Protein 2SGA (pdb70)

Solvent-accessible surface area: 7120 Å² total; per-residue (Å²): 54,0,0,0,45,44,0,52,15,83,90,38,101,7,0,0,0,3,3,0,19,32,148,71,51,14,15,0,0,0,0,0,53,0,0,67,97,31,45,79,14,77,21,6,82,72,81,16,57,30,35,58,84,21,0,20,0,4,0,123,9,95,80,94,96,25,18,34,15,92,0,43,28,81,108,63,56,82,46,81,4,91,66,30,17,112,13,121,94,56,21,82,4,59,0,0,0,26,56,18,10,48,91,80,24,33,2,70,15,82,115,19,85,15,104,55,50,133,62,19,68,0,109,22,0,6,54,0,82,1,16,14,54,123,11,0,17,0,0,0,0,0,26,38,42,38,0,1,0,0,2,5,17,45,67,50,49,25,100,112,30,25,40,1,27,0,0,27,0,44,74,0,16,90,53,51,52,10,90,24,85

Secondary structure (DSSP, 8-state):
--BT-EEEETTEEEE--EEEEETTEEEEEE-HHHHTT-SEETTEEEEEEE-SBS-EEEEEES-GGG---EEE-SSS-EEE--EE----TT-EEEEEETTTEEEEEEEEEEEEEEE-GGG-EEEEEEEES----TT-TT-EEEETTEEEEEEEEEEEETTTEEEEEEEEHHHHHHHHTEEE-

Foldseek 3Di:
DAFAAWKDDDPAIATWAFWWAAPNFIKTKFWLVVCVVDQDMPFAGWDAHDDDQFTMTMGGGPDSVPRQLWHDQPPPDTFHADFADEFDFFAWKWWAHHPPGIWIWTFHDWQDWDQPDVRGIYTTWTKTQTFDDRNRGRGFIARRNYTFFTWDAWDDHDVVTTMTITGGVVVVCVVRVITGD

Nearest PDB structures (foldseek):
  5sga-assembly1_E  TM=1.005E+00  e=2.264E-35  Streptomyces griseus
  2sfa-assembly1_A  TM=9.882E-01  e=3.041E-28  Streptomyces fradiae
  1sgr-assembly1_E  TM=9.486E-01  e=1.790E-24  Streptomyces griseus
  1sgd-assembly1_E  TM=9.426E-01  e=4.377E-24  Streptomyces griseus
  5mrt-assembly1_A  TM=8.752E-01  e=1.310E-15  Lysobacter sp. XL1

B-factor: mean 15.92, std 8.42, range [5.17, 56.03]

InterPro domains:
  IPR001254 Serine proteases, trypsin domain [PF00089] (169-289)
  IPR001316 Peptidase S1A, streptogrisin [PIRSF001134] (36-295)
  IPR001316 Peptidase S1A, streptogrisin [PR00861] (143-157)
  IPR001316 Peptidase S1A, streptogrisin [PR00861] (197-217)
  IPR001316 Peptidase S1A, streptogrisin [PR00861] (218-235)
  IPR001316 Peptidase S1A, streptogrisin [PR00861] (238-261)
  IPR001316 Peptidase S1A, streptogrisin [PR00861] (262-276)
  IPR004236 Peptidase S1A, alpha-lytic prodomain [PF02983] (48-95)
  IPR009003 Peptidase S1, PA clan [SSF50494] (117-293)

Sequence (181 aa):
IAGGEAITTGGSRCSLGFNVSVNGVAHALTAGHCTNISASWSIGTRTGTSFPNNDYGIIRHSNPAAADGRVYLYNGSYQDITTAGNAFVGQAVQRSGSTTGLRSGSVTGLNATVNYGSSGIVYGMIQTNVCAQPGDSGGSLFAGSTALGLTSGGSGNCRTGGTTFYQPVTEALSAYGATVL

Radius of gyration: 14.24 Å; Cα contacts (8 Å, |Δi|>4): 610; chains: 1; bounding box: 42×38×36 Å

Organism: Streptomyces griseus (NCBI:txid1911)

Structure (mmCIF, N/CA/C/O backbone):
data_2SGA
#
_entry.id   2SGA
#
_cell.length_a   55.120
_cell.length_b   55.120
_cell.length_c   54.810
_cell.angle_alpha   90.00
_cell.angle_beta   90.00
_cell.angle_gamma   90.00
#
_symmetry.space_group_name_H-M   'P 42'
#
loop_
_entity.id
_entity.type
_entity.pdbx_description
1 polymer 'PROTEINASE A'
2 water water
#
loop_
_atom_site.group_PDB
_atom_site.id
_atom_site.type_symbol
_atom_site.label_atom_id
_atom_site.label_alt_id
_atom_site.label_comp_id
_atom_site.label_asym_id
_atom_site.label_entity_id
_atom_site.label_seq_id
_atom_site.pdbx_PDB_ins_code
_atom_site.Cartn_x
_atom_site.Cartn_y
_atom_site.Cartn_z
_atom_site.occupancy
_atom_site.B_iso_or_equiv
_atom_site.auth_seq_id
_atom_site.auth_comp_id
_atom_site.auth_asym_id
_atom_site.auth_atom_id
_atom_site.pdbx_PDB_model_num
ATOM 1 N N . ILE A 1 1 ? -2.540 3.891 28.600 1.00 10.27 16 ILE A N 1
ATOM 2 C CA . ILE A 1 1 ? -3.718 4.790 28.464 1.00 10.47 16 ILE A CA 1
ATOM 3 C C . ILE A 1 1 ? -3.890 5.004 26.945 1.00 9.22 16 ILE A C 1
ATOM 4 O O . ILE A 1 1 ? -2.898 5.296 26.291 1.00 11.76 16 ILE A O 1
ATOM 9 N N . ALA A 1 2 ? -5.140 4.856 26.521 1.00 10.03 17 ALA A N 1
ATOM 10 C CA . ALA A 1 2 ? -5.417 4.945 25.056 1.00 10.87 17 ALA A CA 1
ATOM 11 C C . ALA A 1 2 ? -6.186 6.185 24.694 1.00 8.22 17 ALA A C 1
ATOM 12 O O . ALA A 1 2 ? -6.661 6.964 25.574 1.00 9.48 17 ALA A O 1
ATOM 14 N N . GLY A 1 3 ? -6.399 6.360 23.385 1.00 7.85 18 GLY A N 1
ATOM 15 C CA . GLY A 1 3 ? -7.196 7.497 22.877 1.00 8.38 18 GLY A CA 1
ATOM 16 C C . GLY A 1 3 ? -8.580 7.413 23.533 1.00 10.81 18 GLY A C 1
ATOM 17 O O . GLY A 1 3 ? -9.196 6.365 23.749 1.00 9.47 18 GLY A O 1
ATOM 18 N N . GLY A 1 4 ? -9.117 8.581 23.871 1.00 8.76 19 GLY A N 1
ATOM 19 C CA . GLY A 1 4 ? -10.431 8.796 24.457 1.00 8.64 19 GLY A CA 1
ATOM 20 C C . GLY A 1 4 ? -10.467 8.718 25.971 1.00 9.13 19 GLY A C 1
ATOM 21 O O . GLY A 1 4 ? -11.595 9.026 26.459 1.00 11.98 19 GLY A O 1
ATOM 22 N N 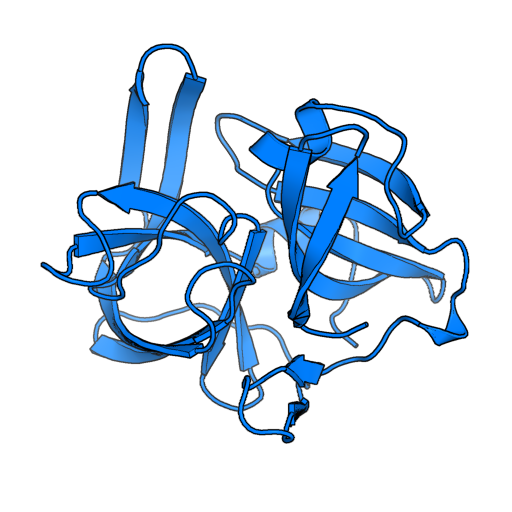. GLU A 1 5 ? -9.333 8.350 26.571 1.00 8.44 29 GLU A N 1
ATOM 23 C CA . GLU A 1 5 ? -9.390 8.229 28.051 1.00 9.49 29 GLU A CA 1
ATOM 24 C C . GLU A 1 5 ? -9.069 9.534 28.754 1.00 9.41 29 GLU A C 1
ATOM 25 O O . GLU A 1 5 ? -8.428 10.423 28.166 1.00 10.02 29 GLU A O 1
ATOM 31 N N . ALA A 1 6 ? -9.501 9.637 29.995 1.00 12.30 30 ALA A N 1
ATOM 32 C CA . ALA A 1 6 ? -9.305 10.882 30.756 1.00 10.11 30 ALA A CA 1
ATOM 33 C C . ALA A 1 6 ? -7.845 11.163 31.079 1.00 8.42 30 ALA A C 1
ATOM 34 O O . ALA A 1 6 ? -7.061 10.336 31.514 1.00 10.02 30 ALA A O 1
ATOM 36 N N . ILE A 1 7 ? -7.511 12.465 30.951 1.00 9.01 31 ILE A N 1
ATOM 37 C CA . ILE A 1 7 ? -6.235 13.065 31.350 1.00 9.44 31 ILE A CA 1
ATOM 38 C C . ILE A 1 7 ? -6.713 14.300 32.211 1.00 9.32 31 ILE A C 1
ATOM 39 O O . ILE A 1 7 ? -7.673 14.998 31.936 1.00 12.16 31 ILE A O 1
ATOM 44 N N . THR A 1 8 ? -5.927 14.474 33.283 1.00 12.48 32 THR A N 1
ATOM 45 C CA . THR A 1 8 ? -6.295 15.550 34.246 1.00 12.42 32 THR A CA 1
ATOM 46 C C . THR A 1 8 ? -5.091 16.370 34.685 1.00 9.91 32 THR A C 1
ATOM 47 O O . THR A 1 8 ? -3.902 15.943 34.586 1.00 12.15 32 THR A O 1
ATOM 51 N N . THR A 1 9 ? -5.430 17.536 35.167 1.00 13.50 33 THR A N 1
ATOM 52 C CA . THR A 1 9 ? -4.466 18.494 35.750 1.00 13.23 33 THR A CA 1
ATOM 53 C C . THR A 1 9 ? -5.290 19.198 36.845 1.00 17.79 33 THR A C 1
ATOM 54 O O . THR A 1 9 ? -6.340 19.774 36.524 1.00 20.05 33 THR A O 1
ATOM 58 N N . GLY A 1 10 ? -4.816 19.092 38.068 1.00 25.36 34 GLY A N 1
ATOM 59 C CA . GLY A 1 10 ? -5.599 19.725 39.191 1.00 27.10 34 GLY A CA 1
ATOM 60 C C . GLY A 1 10 ? -7.040 19.167 39.055 1.00 29.89 34 GLY A C 1
ATOM 61 O O . GLY A 1 10 ? -7.222 17.960 38.841 1.00 32.62 34 GLY A O 1
ATOM 62 N N . GLY A 1 11 ? -7.995 20.088 39.080 1.00 30.36 39 GLY A N 1
ATOM 63 C CA . GLY A 1 11 ? -9.408 19.703 38.939 1.00 29.66 39 GLY A CA 1
ATOM 64 C C . GLY A 1 11 ? -9.907 19.640 37.494 1.00 30.04 39 GLY A C 1
ATOM 65 O O . GLY A 1 11 ? -11.114 19.315 37.355 1.00 29.99 39 GLY A O 1
ATOM 66 N N . SER A 1 12 ? -9.074 19.935 36.494 1.00 20.39 40 SER A N 1
ATOM 67 C CA . SER A 1 12 ? -9.558 19.919 35.105 1.00 16.67 40 SER A CA 1
ATOM 68 C C . SER A 1 12 ? -9.423 18.540 34.438 1.00 16.52 40 SER A C 1
ATOM 69 O O . SER A 1 12 ? -8.408 17.882 34.722 1.00 17.27 40 SER A O 1
ATOM 72 N N . ARG A 1 13 ? -10.373 18.273 33.554 1.00 11.62 41 ARG A N 1
ATOM 73 C CA . ARG A 1 13 ? -10.302 16.946 32.849 1.00 13.94 41 ARG A CA 1
ATOM 74 C C . ARG A 1 13 ? -10.542 17.150 31.351 1.00 14.32 41 ARG A C 1
ATOM 75 O O . ARG A 1 13 ? -11.430 17.893 30.969 1.00 13.68 41 ARG A O 1
ATOM 83 N N . CYS A 1 14 ? -9.700 16.495 30.574 1.00 11.44 42 CYS A N 1
ATOM 84 C CA . CYS A 1 14 ? -9.833 16.490 29.090 1.00 11.58 42 CYS A CA 1
ATOM 85 C C . CYS A 1 14 ? -9.711 15.001 28.715 1.00 11.63 42 CYS A C 1
ATOM 86 O O . CYS A 1 14 ? -9.633 14.188 29.666 1.00 10.21 42 CYS A O 1
ATOM 89 N N . SER A 1 15 ? -9.606 14.759 27.431 1.00 9.22 43 SER A N 1
ATOM 90 C CA . SER A 1 15 ? -9.453 13.345 26.962 1.00 8.10 43 SER A CA 1
ATOM 91 C C . SER A 1 15 ? -8.177 13.288 26.114 1.00 8.59 43 SER A C 1
ATOM 92 O O . SER A 1 15 ? -7.768 14.287 25.487 1.00 8.35 43 SER A O 1
ATOM 95 N N . LEU A 1 16 ? -7.574 12.108 26.125 1.00 7.02 44 LEU A N 1
ATOM 96 C CA . LEU A 1 16 ? -6.335 11.914 25.317 1.00 6.42 44 LEU A CA 1
ATOM 97 C C . LEU A 1 16 ? -6.811 11.742 23.859 1.00 6.31 44 LEU A C 1
ATOM 98 O O . LEU A 1 16 ? -7.815 11.060 23.607 1.00 8.52 44 LEU A O 1
ATOM 103 N N . GLY A 1 17 ? -6.031 12.356 22.978 1.00 5.87 45 GLY A N 1
ATOM 104 C CA . GLY A 1 17 ? -6.370 12.267 21.517 1.00 6.68 45 GLY A CA 1
ATOM 105 C C . GLY A 1 17 ? -5.739 11.007 20.932 1.00 7.37 45 GLY A C 1
ATOM 106 O O . GLY A 1 17 ? -6.451 10.003 20.655 1.00 9.24 45 GLY A O 1
ATOM 107 N N . PHE A 1 18 ? -4.451 11.048 20.728 1.00 7.10 46 PHE A N 1
ATOM 108 C CA . PHE A 1 18 ? -3.689 9.919 20.165 1.00 8.27 46 PHE A CA 1
ATOM 109 C C . PHE A 1 18 ? -2.299 9.909 20.774 1.00 8.38 46 PHE A C 1
ATOM 110 O O . PHE A 1 18 ? -1.700 10.950 20.978 1.00 9.16 46 PHE A O 1
ATOM 118 N N . ASN A 1 19 ? -1.831 8.678 21.001 1.00 6.43 47 ASN A N 1
ATOM 119 C CA . ASN A 1 19 ? -0.438 8.498 21.441 1.00 5.29 47 ASN A CA 1
ATOM 120 C C . ASN A 1 19 ? 0.404 8.555 20.151 1.00 9.48 47 ASN A C 1
ATOM 121 O O . ASN A 1 19 ? 0.049 7.948 19.108 1.00 9.90 47 ASN A O 1
ATOM 126 N N . VAL A 1 20 ? 1.519 9.292 20.237 1.00 7.42 48 VAL A N 1
ATOM 127 C CA . VAL A 1 20 ? 2.383 9.476 19.091 1.00 7.01 48 VAL A CA 1
ATOM 128 C C . VAL A 1 20 ? 3.865 9.356 19.459 1.00 10.77 48 VAL A C 1
ATOM 129 O O . VAL A 1 20 ? 4.188 9.367 20.675 1.00 10.30 48 VAL A O 1
ATOM 133 N N . SER A 1 21 A 4.685 9.330 18.430 1.00 10.69 48 SER A N 1
ATOM 134 C CA . SER A 1 21 A 6.144 9.265 18.692 1.00 10.01 48 SER A CA 1
ATOM 135 C C . SER A 1 21 A 6.787 10.485 18.039 1.00 11.40 48 SER A C 1
ATOM 136 O O . SER A 1 21 A 6.401 10.835 16.896 1.00 12.17 48 SER A O 1
ATOM 139 N N . VAL A 1 22 B 7.721 11.081 18.755 1.00 8.79 48 VAL A N 1
ATOM 140 C CA . VAL A 1 22 B 8.518 12.219 18.186 1.00 12.55 48 VAL A CA 1
ATOM 141 C C . VAL A 1 22 B 9.950 11.683 18.302 1.00 17.24 48 VAL A C 1
ATOM 142 O O . VAL A 1 22 B 10.451 11.582 19.414 1.00 13.31 48 VAL A O 1
ATOM 146 N N . ASN A 1 23 C 10.535 11.305 17.169 1.00 18.55 48 ASN A N 1
ATOM 147 C CA . ASN A 1 23 C 11.904 10.762 17.166 1.00 21.00 48 ASN A CA 1
ATOM 148 C C . ASN A 1 23 C 12.005 9.616 18.191 1.00 22.78 48 ASN A C 1
ATOM 149 O O . ASN A 1 23 C 12.980 9.627 18.943 1.00 20.57 48 ASN A O 1
ATOM 154 N N . GLY A 1 24 D 11.009 8.741 18.200 1.00 18.50 48 GLY A N 1
ATOM 155 C CA . GLY A 1 24 D 11.016 7.592 19.113 1.00 19.93 48 GLY A CA 1
ATOM 156 C C . GLY A 1 24 D 10.632 7.863 20.558 1.00 17.22 48 GLY A C 1
ATOM 157 O O . GLY A 1 24 D 10.585 6.883 21.341 1.00 18.37 48 GLY A O 1
ATOM 158 N N . VAL A 1 25 ? 10.364 9.094 20.933 1.00 14.42 49 VAL A N 1
ATOM 159 C CA . VAL A 1 25 ? 9.973 9.481 22.291 1.00 10.29 49 VAL A CA 1
ATOM 160 C C . VAL A 1 25 ? 8.418 9.557 22.338 1.00 13.43 49 VAL A C 1
ATOM 161 O O . VAL A 1 25 ? 7.878 10.307 21.537 1.00 10.97 49 VAL A O 1
ATOM 165 N N . ALA A 1 26 ? 7.831 8.797 23.233 1.00 10.10 50 ALA A N 1
ATOM 166 C CA . ALA A 1 26 ? 6.372 8.729 23.382 1.00 8.99 50 ALA A CA 1
ATOM 167 C C . ALA A 1 26 ? 5.760 10.015 23.941 1.00 8.47 50 ALA A C 1
ATOM 168 O O . ALA A 1 26 ? 6.150 10.549 24.996 1.00 11.93 50 ALA A O 1
ATOM 170 N N . HIS A 1 27 ? 4.728 10.469 23.227 1.00 6.85 51 HIS A N 1
ATOM 171 C CA . HIS A 1 27 ? 3.966 11.683 23.591 1.00 7.04 51 HIS A CA 1
ATOM 172 C C . HIS A 1 27 ? 2.485 11.379 23.341 1.00 7.48 51 HIS A C 1
ATOM 173 O O . HIS A 1 27 ? 2.061 10.323 22.792 1.00 9.93 51 HIS A O 1
ATOM 180 N N . ALA A 1 28 ? 1.671 12.301 23.829 1.00 6.87 52 ALA A N 1
ATOM 181 C CA . ALA A 1 28 ? 0.230 12.236 23.634 1.00 6.82 52 ALA A CA 1
ATOM 182 C C . ALA A 1 28 ? -0.310 13.559 23.045 1.00 6.46 52 ALA A C 1
ATOM 183 O O . ALA A 1 28 ? 0.061 14.579 23.632 1.00 10.16 52 ALA A O 1
ATOM 185 N N . LEU A 1 29 ? -1.127 13.485 22.022 1.00 6.14 53 LEU A N 1
ATOM 186 C CA . LEU A 1 29 ? -1.757 14.742 21.511 1.00 7.48 53 LEU A CA 1
ATOM 187 C C . LEU A 1 29 ? -3.106 14.856 22.233 1.00 8.73 53 LEU A C 1
ATOM 188 O O . LEU A 1 29 ? -3.821 13.886 22.525 1.00 10.82 53 LEU A O 1
ATOM 193 N N . THR A 1 30 ? -3.459 16.139 22.456 1.00 8.32 54 THR A N 1
ATOM 194 C CA . THR A 1 30 ? -4.753 16.498 23.059 1.00 9.01 54 THR A CA 1
ATOM 195 C C . THR A 1 30 ? -5.15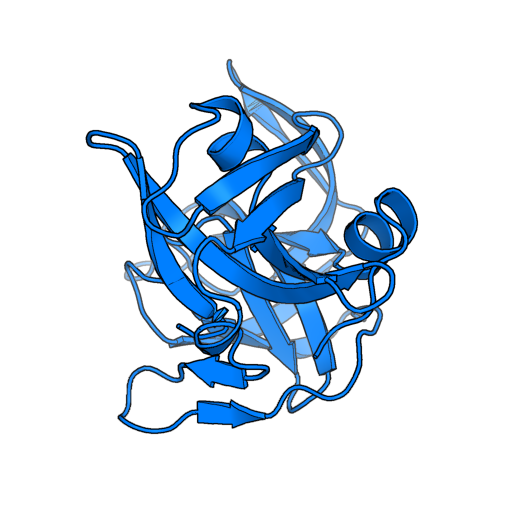0 17.908 22.567 1.00 5.53 54 THR A C 1
ATOM 196 O O . THR A 1 30 ? -4.473 18.387 21.636 1.00 6.51 54 THR A O 1
ATOM 200 N N . ALA A 1 31 ? -6.232 18.455 23.092 1.00 6.92 55 ALA A N 1
ATOM 201 C CA . ALA A 1 31 ? -6.632 19.819 22.588 1.00 7.29 55 ALA A CA 1
ATOM 202 C C . ALA A 1 31 ? -5.716 20.857 23.196 1.00 7.52 55 ALA A C 1
ATOM 203 O O . ALA A 1 31 ? -5.331 20.784 24.384 1.00 7.84 55 ALA A O 1
ATOM 205 N N . GLY A 1 32 ? -5.447 21.896 22.389 1.00 6.86 56 GLY A N 1
ATOM 206 C CA . GLY A 1 32 ? -4.655 23.031 22.877 1.00 8.85 56 GLY A CA 1
ATOM 207 C C . GLY A 1 32 ? -5.312 23.793 24.027 1.00 9.92 56 GLY A C 1
ATOM 208 O O . GLY A 1 32 ? -4.576 24.328 24.883 1.00 9.19 56 GLY A O 1
ATOM 209 N N . HIS A 1 33 ? -6.647 23.872 23.973 1.00 7.20 57 HIS A N 1
ATOM 210 C CA . HIS A 1 33 ? -7.370 24.625 25.037 1.00 8.44 57 HIS A CA 1
ATOM 211 C C . HIS A 1 33 ? -7.214 23.910 26.383 1.00 8.16 57 HIS A C 1
ATOM 212 O O . HIS A 1 33 ? -7.321 24.594 27.441 1.00 11.66 57 HIS A O 1
ATOM 219 N N . CYS A 1 34 ? -6.926 22.609 26.318 1.00 8.04 58 CYS A N 1
ATOM 220 C CA . CYS A 1 34 ? -6.591 21.837 27.489 1.00 8.21 58 CYS A CA 1
ATOM 221 C C . CYS A 1 34 ? -5.149 22.092 27.930 1.00 9.58 58 CYS A C 1
ATOM 222 O O . CYS A 1 34 ? -4.917 22.491 29.099 1.00 8.56 58 CYS A O 1
ATOM 225 N N . THR A 1 35 ? -4.180 21.889 27.045 1.00 7.37 59 THR A N 1
ATOM 226 C CA . THR A 1 35 ? -2.765 22.084 27.436 1.00 8.90 59 THR A CA 1
ATOM 227 C C . THR A 1 35 ? -2.492 23.527 27.843 1.00 7.73 59 THR A C 1
ATOM 228 O O . THR A 1 35 ? -1.527 23.692 28.620 1.00 8.95 59 THR A O 1
ATOM 232 N N . ASN A 1 36 ? -3.257 24.488 27.359 1.00 9.04 62 ASN A N 1
ATOM 233 C CA . ASN A 1 36 ? -2.963 25.890 27.839 1.00 11.01 62 ASN A CA 1
ATOM 234 C C . ASN A 1 36 ? -3.153 25.973 29.355 1.00 11.74 62 ASN A C 1
ATOM 235 O O . ASN A 1 36 ? -2.563 26.891 29.940 1.00 13.86 62 ASN A O 1
ATOM 240 N N . ILE A 1 37 ? -3.995 25.104 29.942 1.00 9.61 63 ILE A N 1
ATOM 241 C CA . ILE A 1 37 ? -4.248 25.200 31.401 1.00 11.20 63 ILE A CA 1
ATOM 242 C C . ILE A 1 37 ? -3.007 25.056 32.267 1.00 12.95 63 ILE A C 1
ATOM 243 O O . ILE A 1 37 ? -2.821 25.861 33.212 1.00 13.48 63 ILE A O 1
ATOM 248 N N . SER A 1 38 ? -2.217 24.016 32.005 1.00 10.95 64 SER A N 1
ATOM 249 C CA . SER A 1 38 ? -1.040 23.745 32.881 1.00 10.48 64 SER A CA 1
ATOM 250 C C . SER A 1 38 ? 0.014 22.937 32.133 1.00 11.11 64 SER A C 1
ATOM 251 O O . SER A 1 38 ? -0.408 22.265 31.155 1.00 10.31 64 SER A O 1
ATOM 254 N N . ALA A 1 39 ? 1.217 22.955 32.649 1.00 10.69 65 ALA A N 1
ATOM 255 C CA . ALA A 1 39 ? 2.294 22.117 32.085 1.00 11.03 65 ALA A CA 1
ATOM 256 C C . ALA A 1 39 ? 2.251 20.730 32.751 1.00 13.16 65 ALA A C 1
ATOM 257 O O . ALA A 1 39 ? 2.864 19.805 32.182 1.00 12.80 65 ALA A O 1
ATOM 259 N N . SER A 1 40 A 1.575 20.600 33.892 1.00 10.56 65 SER A N 1
ATOM 260 C CA . SER A 1 40 A 1.596 19.334 34.645 1.00 11.18 65 SER A CA 1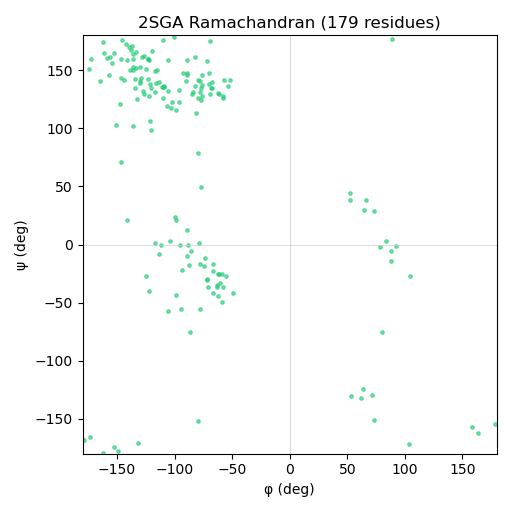
ATOM 261 C C . SER A 1 40 A 0.331 18.513 34.476 1.00 12.99 65 SER A C 1
ATOM 262 O O . SER A 1 40 A -0.732 19.002 34.831 1.00 15.13 65 SER A O 1
ATOM 265 N N . TRP A 1 41 ? 0.451 17.305 33.915 1.00 8.73 66 TRP A N 1
ATOM 266 C CA . TRP A 1 41 ? -0.685 16.434 33.650 1.00 9.58 66 TRP A CA 1
ATOM 267 C C . TRP A 1 41 ? -0.466 15.087 34.352 1.00 9.37 66 TRP A C 1
ATOM 268 O O . TRP A 1 41 ? 0.663 14.683 34.630 1.00 11.99 66 TRP A O 1
ATOM 279 N N . SER A 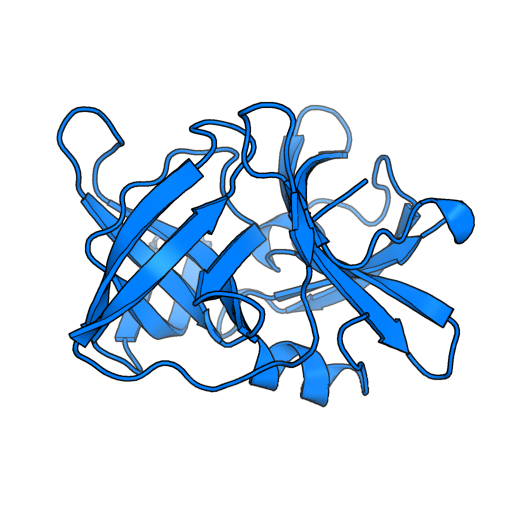1 42 ? -1.605 14.413 34.531 1.00 10.50 84 SER A N 1
ATOM 280 C CA . SER A 1 42 ? -1.562 13.022 35.113 1.00 12.46 84 SER A CA 1
ATOM 281 C C . SER A 1 42 ? -0.532 12.142 34.408 1.00 12.00 84 SER A C 1
ATOM 282 O O . SER A 1 42 ? 0.144 11.330 35.090 1.00 16.45 84 SER A O 1
ATOM 285 N N . ILE A 1 43 ? -0.469 12.245 33.074 1.00 8.48 85 ILE A N 1
ATOM 286 C CA . ILE A 1 43 ? 0.444 11.421 32.268 1.00 8.18 85 ILE A CA 1
ATOM 287 C C . ILE A 1 43 ? 1.836 11.936 31.992 1.00 10.68 85 ILE A C 1
ATOM 288 O O . ILE A 1 43 ? 2.655 11.167 31.460 1.00 9.69 85 ILE A O 1
ATOM 293 N N . GLY A 1 44 ? 2.081 13.211 32.328 1.00 7.31 86 GLY A N 1
ATOM 294 C CA . GLY A 1 44 ? 3.437 13.717 32.004 1.00 8.82 86 GLY A CA 1
ATOM 295 C C . GLY A 1 44 ? 3.412 15.243 31.934 1.00 8.19 86 GLY A C 1
ATOM 296 O O . GLY A 1 44 ? 2.595 15.912 32.573 1.00 10.89 86 GLY A O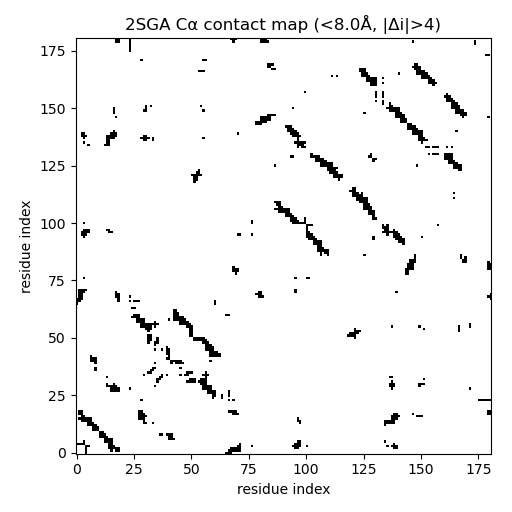 1
ATOM 297 N N . THR A 1 45 ? 4.431 15.698 31.191 1.00 7.50 87 THR A N 1
ATOM 298 C CA . THR A 1 45 ? 4.668 17.146 31.070 1.00 5.78 87 THR A CA 1
ATOM 299 C C . THR A 1 45 ? 4.356 17.668 29.653 1.00 7.42 87 THR A C 1
ATOM 300 O O . THR A 1 45 ? 4.790 17.087 28.643 1.00 9.56 87 THR A O 1
ATOM 304 N N . ARG A 1 46 ? 3.668 18.809 29.680 1.00 7.60 88 ARG A N 1
ATOM 305 C CA . ARG A 1 46 ? 3.317 19.487 28.403 1.00 7.11 88 ARG A CA 1
ATOM 306 C C . ARG A 1 46 ? 4.584 19.897 27.666 1.00 6.62 88 ARG A C 1
ATOM 307 O O . ARG A 1 46 ? 5.432 20.591 28.310 1.00 8.90 88 ARG A O 1
ATOM 315 N N . THR A 1 47 ? 4.714 19.594 26.394 1.00 8.61 89 THR A N 1
ATOM 316 C CA . THR A 1 47 ? 5.876 20.102 25.645 1.00 10.76 89 THR A CA 1
ATOM 317 C C . THR A 1 47 ? 5.479 21.042 24.509 1.00 8.52 89 THR A C 1
ATOM 318 O O . THR A 1 47 ? 6.366 21.530 23.781 1.00 10.35 89 THR A O 1
ATOM 322 N N . GLY A 1 48 ? 4.179 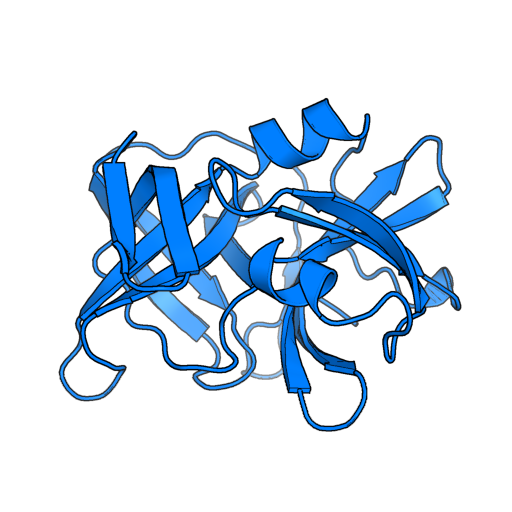21.313 24.341 1.00 8.79 90 GLY A N 1
ATOM 323 C CA . GLY A 1 48 ? 3.770 22.234 23.236 1.00 7.99 90 GLY A CA 1
ATOM 324 C C . GLY A 1 48 ? 2.258 22.474 23.384 1.00 8.71 90 GLY A C 1
ATOM 325 O O . GLY A 1 48 ? 1.505 21.598 23.866 1.00 8.47 90 GLY A O 1
ATOM 326 N N . THR A 1 49 ? 1.887 23.673 22.916 1.00 6.83 91 THR A N 1
ATOM 327 C CA . THR A 1 49 ? 0.460 24.020 22.990 1.00 7.39 91 THR A CA 1
ATOM 328 C C . THR A 1 49 ? 0.164 25.107 21.938 1.00 7.88 91 THR A C 1
ATOM 329 O O . THR A 1 49 ? 1.059 25.919 21.691 1.00 8.29 91 THR A O 1
ATOM 333 N N . SER A 1 50 ? -1.038 25.029 21.378 1.00 5.94 93 SER A N 1
ATOM 334 C CA . SER A 1 50 ? -1.459 26.023 20.378 1.00 6.94 93 SER A CA 1
ATOM 335 C C . SER A 1 50 ? -2.994 26.202 20.399 1.00 6.01 93 SER A C 1
ATOM 336 O O . SER A 1 50 ? -3.734 25.374 19.897 1.00 9.61 93 SER A O 1
ATOM 339 N N . PHE A 1 51 ? -3.388 27.306 21.009 1.00 7.78 94 PHE A N 1
ATOM 340 C CA . PHE A 1 51 ? -4.852 27.628 21.061 1.00 7.25 94 PHE A CA 1
ATOM 341 C C . PHE A 1 51 ? -4.955 29.101 21.466 1.00 7.98 94 PHE A C 1
ATOM 342 O O . PHE A 1 51 ? -4.237 29.574 22.394 1.00 7.67 94 PHE A O 1
ATOM 350 N N . PRO A 1 52 A -5.875 29.827 20.872 1.00 8.99 99 PRO A N 1
ATOM 351 C CA . PRO A 1 52 A -6.821 29.478 19.767 1.00 8.59 99 PRO A CA 1
ATOM 352 C C . PRO A 1 52 A -6.149 29.535 18.427 1.00 8.46 99 PRO A C 1
ATOM 353 O O . PRO A 1 52 A -4.935 29.375 18.324 1.00 8.25 99 PRO A O 1
ATOM 357 N N . ASN A 1 53 ? -6.884 29.830 17.317 1.00 7.70 100 ASN A N 1
ATOM 358 C CA . ASN A 1 53 ? -6.331 29.777 15.953 1.00 9.31 100 ASN A CA 1
ATOM 359 C C . ASN A 1 53 ? -6.381 28.254 15.632 1.00 9.95 100 ASN A C 1
ATOM 360 O O . ASN A 1 53 ? -7.268 27.789 14.886 1.00 11.36 100 ASN A O 1
ATOM 365 N N . ASN A 1 54 ? -5.455 27.548 16.234 1.00 8.53 101 ASN A N 1
ATOM 366 C CA . ASN A 1 54 ? -5.433 26.058 16.157 1.00 7.70 101 ASN A CA 1
ATOM 367 C C . ASN A 1 54 ? -6.040 25.573 17.491 1.00 8.73 101 ASN A C 1
ATOM 368 O O . ASN A 1 54 ? -6.448 26.371 18.352 1.00 9.30 101 ASN A O 1
ATOM 373 N N . ASP A 1 55 ? -6.158 24.257 17.638 1.00 7.12 102 ASP A N 1
ATOM 374 C CA . ASP A 1 55 ? -6.600 23.658 18.925 1.00 9.38 102 ASP A CA 1
ATOM 375 C C . ASP A 1 55 ? -5.868 22.306 19.091 1.00 6.59 102 ASP A C 1
ATOM 376 O O . ASP A 1 55 ? -6.509 21.254 18.986 1.00 9.67 102 ASP A O 1
ATOM 381 N N . TYR A 1 56 ? -4.558 22.404 19.358 1.00 6.69 103 TYR A N 1
ATOM 382 C CA . TYR A 1 56 ? -3.813 21.119 19.610 1.00 6.40 103 TYR A CA 1
ATOM 383 C C . TYR A 1 56 ? -2.703 21.389 20.634 1.00 8.25 103 TYR A C 1
ATOM 384 O O . TYR A 1 56 ? -2.301 22.574 20.855 1.00 9.04 103 TYR A O 1
ATOM 393 N N . GLY A 1 57 ? -2.229 20.341 21.275 1.00 7.60 104 GLY A N 1
ATOM 394 C CA . GLY A 1 57 ? -1.171 20.462 22.317 1.00 7.48 104 GLY A CA 1
ATOM 395 C C . GLY A 1 57 ? -0.605 19.023 22.439 1.00 10.67 104 GLY A C 1
ATOM 396 O O . GLY A 1 57 ? -1.209 18.083 21.929 1.00 6.21 104 GLY A O 1
ATOM 397 N N . ILE A 1 58 ? 0.545 18.924 23.071 1.00 7.08 105 ILE A N 1
ATOM 398 C CA . ILE A 1 58 ? 1.273 17.654 23.146 1.00 5.17 105 ILE A CA 1
ATOM 399 C C . ILE A 1 58 ? 1.935 17.585 24.543 1.00 5.42 105 ILE A C 1
ATOM 400 O O . ILE A 1 58 ? 2.400 18.559 25.124 1.00 8.11 105 ILE A O 1
ATOM 405 N N . ILE A 1 59 ? 1.888 16.359 25.028 1.00 5.80 106 ILE A N 1
ATOM 406 C CA . ILE A 1 59 ? 2.391 15.995 26.342 1.00 6.60 106 ILE A CA 1
ATOM 407 C C . ILE A 1 59 ? 3.378 14.820 26.240 1.00 7.98 106 ILE A C 1
ATOM 408 O O . ILE A 1 59 ? 3.013 13.805 25.630 1.00 8.14 106 ILE A O 1
ATOM 413 N N . ARG A 1 60 ? 4.540 14.976 26.850 1.00 6.92 107 ARG A N 1
ATOM 414 C CA . ARG A 1 60 ? 5.522 13.869 26.837 1.00 7.02 107 ARG A CA 1
ATOM 415 C C . ARG A 1 60 ? 5.122 12.957 28.014 1.00 8.42 107 ARG A C 1
ATOM 416 O O . ARG A 1 60 ? 4.962 13.409 29.168 1.00 9.44 107 ARG A O 1
ATOM 424 N N . HIS A 1 61 ? 4.989 11.662 27.741 1.00 7.70 108 HIS A N 1
ATOM 425 C CA . HIS A 1 61 ? 4.656 10.697 28.797 1.00 6.70 108 HIS A CA 1
ATOM 426 C C . HIS A 1 61 ? 5.779 10.491 29.829 1.00 6.20 108 HIS A C 1
ATOM 427 O O . HIS A 1 61 ? 6.959 10.310 29.441 1.00 9.42 108 HIS A O 1
ATOM 434 N N . SER A 1 62 ? 5.397 10.492 31.097 1.00 8.29 109 SER A N 1
ATOM 435 C CA . SER A 1 62 ? 6.381 10.135 32.165 1.00 9.51 109 SER A CA 1
ATOM 436 C C . SER A 1 62 ? 6.675 8.616 32.116 1.00 8.11 109 SER A C 1
ATOM 437 O O . SER A 1 62 ? 7.813 8.242 32.482 1.00 12.43 109 SER A O 1
ATOM 440 N N . ASN A 1 63 ? 5.699 7.855 31.673 1.00 10.66 110 ASN A N 1
ATOM 441 C CA . ASN A 1 63 ? 5.822 6.392 31.559 1.00 11.31 110 ASN A CA 1
ATOM 442 C C . ASN A 1 63 ? 5.609 6.000 30.062 1.00 7.86 110 ASN A C 1
ATOM 443 O O . ASN A 1 63 ? 4.427 5.925 29.665 1.00 11.12 110 ASN A O 1
ATOM 448 N N . PRO A 1 64 ? 6.705 5.807 29.370 1.00 11.39 111 PRO A N 1
ATOM 449 C CA . PRO A 1 64 ? 6.619 5.451 27.937 1.00 11.99 111 PRO A CA 1
ATOM 450 C C . PRO A 1 64 ? 5.817 4.148 27.763 1.00 10.36 111 PRO A C 1
ATOM 451 O O . PRO A 1 64 ? 5.268 3.952 26.663 1.00 12.84 111 PRO A O 1
ATOM 455 N N . ALA A 1 65 ? 5.768 3.288 28.782 1.00 9.31 112 ALA A N 1
ATOM 456 C CA . ALA A 1 65 ? 5.021 2.026 28.619 1.00 10.82 112 ALA A CA 1
ATOM 457 C C . ALA A 1 65 ? 3.523 2.259 28.477 1.00 10.72 112 ALA A C 1
ATOM 458 O O . ALA A 1 65 ? 2.783 1.349 28.042 1.00 13.73 112 ALA A O 1
ATOM 460 N N . ALA A 1 66 ? 3.052 3.443 28.845 1.00 9.89 113 ALA A N 1
ATOM 461 C CA . ALA A 1 66 ? 1.633 3.797 28.822 1.00 9.46 113 ALA A CA 1
ATOM 462 C C . ALA A 1 66 ? 1.164 4.308 27.446 1.00 9.49 113 ALA A C 1
ATOM 463 O O . ALA A 1 66 ? -0.035 4.637 27.361 1.00 10.45 113 ALA A O 1
ATOM 465 N N . ALA A 1 67 ? 2.089 4.467 26.527 1.00 9.69 114 ALA A N 1
ATOM 466 C CA . ALA A 1 67 ? 1.725 5.026 25.205 1.00 10.61 114 ALA A CA 1
ATOM 467 C C . ALA A 1 67 ? 1.096 3.927 24.306 1.00 9.09 114 ALA A C 1
ATOM 468 O O . ALA A 1 67 ? 1.753 3.408 23.424 1.00 11.97 114 ALA A O 1
ATOM 470 N N . ASP A 1 68 ? -0.153 3.692 24.589 1.00 10.41 115 ASP A N 1
ATOM 471 C CA . ASP A 1 68 ? -0.972 2.663 23.884 1.00 7.89 115 ASP A CA 1
ATOM 472 C C . ASP A 1 68 ? -1.500 3.204 22.559 1.00 5.58 115 ASP A C 1
ATOM 473 O O . ASP A 1 68 ? -2.315 4.136 22.551 1.00 10.74 115 ASP A O 1
ATOM 478 N N . GLY A 1 69 ? -1.038 2.670 21.450 1.00 7.19 116 GLY A N 1
ATOM 479 C CA . GLY A 1 69 ? -1.401 3.141 20.097 1.00 9.70 116 GLY A CA 1
ATOM 480 C C . GLY A 1 69 ? -2.780 2.696 19.640 1.00 9.64 116 GLY A C 1
ATOM 481 O O . GLY A 1 69 ? -2.918 2.200 18.498 1.00 11.82 116 GLY A O 1
ATOM 482 N N . ARG A 1 70 ? -3.797 2.856 20.413 1.00 9.92 117 ARG A N 1
ATOM 483 C CA . ARG A 1 70 ? -5.180 2.467 20.154 1.00 10.09 117 ARG A CA 1
ATOM 484 C C . ARG A 1 70 ? -6.128 3.520 20.721 1.00 9.84 117 ARG A C 1
ATOM 485 O O . ARG A 1 70 ? -5.670 4.456 21.411 1.00 11.37 117 ARG A O 1
ATOM 493 N N . VAL A 1 71 ? -7.380 3.357 20.422 1.00 7.36 118 VAL A N 1
ATOM 494 C CA . VAL A 1 71 ? -8.471 4.211 20.915 1.00 9.50 118 VAL A CA 1
ATOM 495 C C . VAL A 1 71 ? -9.385 3.284 21.757 1.00 11.11 118 VAL A C 1
ATOM 496 O O . VAL A 1 71 ? -9.758 2.201 21.246 1.00 11.74 118 VAL A O 1
ATOM 500 N N . TYR A 1 72 ? -9.717 3.728 22.942 1.00 7.22 119 TYR A N 1
ATOM 501 C CA . TYR A 1 72 ? -10.609 2.953 23.825 1.00 12.43 119 TYR A CA 1
ATOM 502 C C . TYR A 1 72 ? -12.054 3.108 23.368 1.00 10.39 119 TYR A C 1
ATOM 503 O O . TYR A 1 72 ? -12.491 4.229 23.096 1.00 12.71 119 TYR A O 1
ATOM 512 N N . LEU A 1 73 ? -12.754 1.966 23.238 1.00 14.20 120 LEU A N 1
ATOM 513 C CA . LEU A 1 73 ? -14.128 2.011 22.718 1.00 14.39 120 LEU A CA 1
ATOM 514 C C . LEU A 1 73 ? -15.229 2.048 23.764 1.00 16.90 120 LEU A C 1
ATOM 515 O O . LEU A 1 73 ? -16.424 2.074 23.402 1.00 16.77 120 LEU A O 1
ATOM 520 N N . TYR A 1 74 A -14.851 2.034 25.023 1.00 15.51 120 TYR A N 1
ATOM 521 C CA . TYR A 1 74 A -15.795 2.138 26.136 1.00 16.30 120 TYR A CA 1
ATOM 522 C C . TYR A 1 74 A -16.744 0.946 26.218 1.00 19.65 120 TYR A C 1
ATOM 523 O O . TYR A 1 74 A -17.865 1.092 26.730 1.00 23.95 120 TYR A O 1
ATOM 532 N N . ASN A 1 75 B -16.236 -0.191 25.756 1.00 23.05 120 ASN A N 1
ATOM 533 C CA . ASN A 1 75 B -17.061 -1.456 25.828 1.00 24.55 120 ASN A CA 1
ATOM 534 C C . ASN A 1 75 B -16.134 -2.617 26.179 1.00 24.33 120 ASN A C 1
ATOM 535 O O . ASN A 1 75 B -16.437 -3.766 25.845 1.00 26.32 120 ASN A O 1
ATOM 540 N N . GLY A 1 76 C -14.991 -2.331 26.751 1.00 23.11 120 GLY A N 1
ATOM 541 C CA . GLY A 1 76 C -13.950 -3.261 27.113 1.00 24.44 120 GLY A CA 1
ATOM 542 C C . GLY A 1 76 C -12.997 -3.631 25.973 1.00 26.11 120 GLY A C 1
ATOM 543 O O . GLY A 1 76 C -12.100 -4.480 26.148 1.00 26.08 120 GLY A O 1
ATOM 544 N N . SER A 1 77 D -13.191 -3.011 24.820 1.00 21.05 120 SER A N 1
ATOM 545 C CA . SER A 1 77 D -12.424 -3.237 23.611 1.00 19.14 120 SER A CA 1
ATOM 546 C C . SER A 1 77 D -11.726 -1.950 23.146 1.00 20.02 120 SER A C 1
ATOM 547 O O . SER A 1 77 D -12.046 -0.835 23.595 1.00 17.42 120 SER A O 1
ATOM 550 N N . TYR A 1 78 ? -10.802 -2.167 22.225 1.00 15.81 121 TYR A N 1
ATOM 551 C CA . TYR A 1 78 ? -10.009 -1.006 21.712 1.00 13.01 121 TYR A CA 1
ATOM 552 C C . TYR A 1 78 ? -9.912 -1.115 20.197 1.00 16.94 121 TYR A C 1
ATOM 553 O O . TYR A 1 78 ? -9.989 -2.240 19.647 1.00 17.78 121 TYR A O 1
ATOM 562 N N . GLN A 1 79 ? -9.772 0.031 19.567 1.00 12.32 122 GLN A N 1
ATOM 563 C CA . GLN A 1 79 ? -9.540 0.106 18.118 1.00 11.39 122 GLN A CA 1
ATOM 564 C C . GLN A 1 79 ? -8.057 0.390 17.861 1.00 12.72 122 GLN A C 1
ATOM 565 O O . GLN A 1 79 ? -7.545 1.466 18.336 1.00 12.28 122 GLN A O 1
ATOM 571 N N . ASP A 1 80 ? -7.387 -0.464 17.117 1.00 11.42 123 ASP A N 1
ATOM 572 C CA . ASP A 1 80 ? -5.976 -0.223 16.787 1.00 10.92 123 ASP A CA 1
ATOM 573 C C . ASP A 1 80 ? -5.860 0.961 15.817 1.00 11.45 123 ASP A C 1
ATOM 574 O O . ASP A 1 80 ? -6.666 0.990 14.857 1.00 13.32 123 ASP A O 1
ATOM 579 N N . ILE A 1 81 ? -4.886 1.824 16.041 1.00 8.92 124 ILE A N 1
ATOM 580 C CA . ILE A 1 81 ? -4.667 2.951 15.136 1.00 10.04 124 ILE A CA 1
ATOM 581 C C . ILE A 1 81 ? -3.340 2.623 14.418 1.00 8.48 124 ILE A C 1
ATOM 582 O O . ILE A 1 81 ? -2.335 2.246 15.025 1.00 11.06 124 ILE A O 1
ATOM 587 N N . THR A 1 82 ? -3.360 2.841 13.110 1.00 11.11 125 THR A N 1
ATOM 588 C CA . THR A 1 82 ? -2.136 2.596 12.319 1.00 12.38 125 THR A CA 1
ATOM 589 C C . THR A 1 82 ? -1.686 3.776 11.507 1.00 15.63 125 THR A C 1
ATOM 590 O O . THR A 1 82 ? -0.470 3.912 11.228 1.00 12.30 125 THR A O 1
ATOM 594 N N . THR A 1 83 ? -2.609 4.671 11.100 1.00 13.06 126 THR A N 1
ATOM 595 C CA . THR A 1 83 ? -2.148 5.826 10.320 1.00 11.88 126 THR A CA 1
ATOM 596 C C . THR A 1 83 ? -2.984 7.066 10.640 1.00 9.73 126 THR A C 1
ATOM 597 O O . THR A 1 83 ? -3.958 6.896 11.374 1.00 11.78 126 THR A O 1
ATOM 601 N N . ALA A 1 84 ? -2.573 8.172 10.046 1.00 9.35 127 ALA A N 1
ATOM 602 C CA . ALA A 1 84 ? -3.374 9.423 10.194 1.00 11.92 127 ALA A CA 1
ATOM 603 C C . ALA A 1 84 ? -3.881 9.765 8.765 1.00 14.75 127 ALA A C 1
ATOM 604 O O . ALA A 1 84 ? -3.158 9.480 7.813 1.00 15.12 127 ALA A O 1
ATOM 606 N N . GLY A 1 85 ? -5.035 10.411 8.719 1.00 10.89 128 GLY A N 1
ATOM 607 C CA . GLY A 1 85 ? -5.551 10.797 7.382 1.00 14.46 128 GLY A CA 1
ATOM 608 C C . GLY A 1 85 ? -6.356 12.072 7.467 1.00 13.35 128 GLY A C 1
ATOM 609 O O . GLY A 1 85 ? -6.459 12.670 8.549 1.00 14.57 128 GLY A O 1
ATOM 610 N N . ASN A 1 86 ? -6.886 12.433 6.299 1.00 13.04 129 ASN A N 1
ATOM 611 C CA . ASN A 1 86 ? -7.688 13.700 6.209 1.00 13.32 129 ASN A CA 1
ATOM 612 C C . ASN A 1 86 ? -9.149 13.271 6.013 1.00 12.69 129 ASN A C 1
ATOM 613 O O . ASN A 1 86 ? -9.400 12.347 5.238 1.00 14.78 129 ASN A O 1
ATOM 618 N N . ALA A 1 87 ? -10.035 13.920 6.742 1.00 11.73 130 ALA A N 1
ATOM 619 C CA . ALA A 1 87 ? -11.463 13.635 6.684 1.00 12.19 130 ALA A CA 1
ATOM 620 C C . ALA A 1 87 ? -12.045 14.146 5.368 1.00 10.74 130 ALA A C 1
ATOM 621 O O . ALA A 1 87 ? -11.502 15.069 4.717 1.00 12.78 130 ALA A O 1
ATOM 623 N N . PHE A 1 88 ? -13.199 13.523 5.033 1.00 12.81 131 PHE A N 1
ATOM 624 C CA . PHE A 1 88 ? -13.928 13.966 3.813 1.00 12.74 131 PHE A CA 1
ATOM 625 C C . PHE A 1 88 ? -15.417 14.051 4.163 1.00 10.77 131 PHE A C 1
ATOM 626 O O . PHE A 1 88 ? -15.909 13.345 5.034 1.00 11.21 131 PHE A O 1
ATOM 634 N N . VAL A 1 89 ? -16.106 14.967 3.466 1.00 12.42 132 VAL A N 1
ATOM 635 C CA . VAL A 1 89 ? -17.556 15.157 3.715 1.00 12.70 132 VAL A CA 1
ATOM 636 C C . VAL A 1 89 ? -18.299 13.852 3.400 1.00 10.50 132 VAL A C 1
ATOM 637 O O . VAL A 1 89 ? -18.062 13.276 2.310 1.00 13.94 132 VAL A O 1
ATOM 641 N N . GLY A 1 90 ? -19.115 13.427 4.332 1.00 12.04 133 GLY A N 1
ATOM 642 C CA . GLY A 1 90 ? -19.907 12.213 4.253 1.00 11.92 133 GLY A CA 1
ATOM 643 C C . GLY A 1 90 ? -19.230 10.987 4.857 1.00 12.13 133 GLY A C 1
ATOM 644 O O . GLY A 1 90 ? -19.836 9.879 4.902 1.00 13.89 133 GLY A O 1
ATOM 645 N N . GLN A 1 91 ? -17.996 11.162 5.349 1.00 10.38 134 GLN A N 1
ATOM 646 C CA . GLN A 1 91 ? -17.272 10.028 5.948 1.00 11.39 134 GLN A CA 1
ATOM 647 C C . GLN A 1 91 ? -17.896 9.561 7.236 1.00 11.37 134 GLN A C 1
ATOM 648 O O . GLN A 1 91 ? -18.239 10.424 8.103 1.00 14.26 134 GLN A O 1
ATOM 654 N N . ALA A 1 92 ? -18.060 8.289 7.440 1.00 11.21 135 ALA A N 1
ATOM 655 C CA . ALA A 1 92 ? -18.575 7.685 8.692 1.00 10.72 135 ALA A CA 1
ATOM 656 C C . ALA A 1 92 ? -17.365 7.739 9.683 1.00 12.00 135 ALA A C 1
ATOM 657 O O . ALA A 1 92 ? -16.265 7.263 9.347 1.00 12.32 135 ALA A O 1
ATOM 659 N N . VAL A 1 93 ? -17.642 8.370 10.822 1.00 10.44 136 VAL A N 1
ATOM 660 C CA . VAL A 1 93 ? -16.576 8.515 11.848 1.00 9.46 136 VAL A CA 1
ATOM 661 C C . VAL A 1 93 ? -17.093 8.152 13.251 1.00 11.30 136 VAL A C 1
ATOM 662 O O . VAL A 1 93 ? -18.324 8.085 13.474 1.00 11.06 136 VAL A O 1
ATOM 666 N N . GLN A 1 94 ? -16.149 7.977 14.121 1.00 12.11 137 GLN A N 1
ATOM 667 C CA . GLN A 1 94 ? -16.429 7.711 15.548 1.00 13.23 137 GLN A CA 1
ATOM 668 C C . GLN A 1 94 ? -15.582 8.692 16.387 1.00 12.24 137 GLN A C 1
ATOM 669 O O . GLN A 1 94 ? -14.516 9.106 15.905 1.00 10.07 137 GLN A O 1
ATOM 675 N N . ARG A 1 95 ? -16.136 8.965 17.570 1.00 12.05 138 ARG A N 1
ATOM 676 C CA . ARG A 1 95 ? -15.389 9.889 18.480 1.00 11.53 138 ARG A CA 1
ATOM 677 C C . ARG A 1 95 ? -15.358 9.152 19.813 1.00 11.38 138 ARG A C 1
ATOM 678 O O . ARG A 1 95 ? -16.409 8.621 20.187 1.00 13.19 138 ARG A O 1
ATOM 686 N N . SER A 1 96 ? -14.234 9.191 20.509 1.00 9.25 139 SER A N 1
ATOM 687 C CA . SER A 1 96 ? -14.126 8.560 21.858 1.00 8.85 139 SER A CA 1
ATOM 688 C C . SER A 1 96 ? -13.742 9.714 22.814 1.00 11.05 139 SER A C 1
ATOM 689 O O . SER A 1 96 ? -12.825 10.494 22.523 1.00 8.71 139 SER A O 1
ATOM 692 N N . GLY A 1 97 ? -14.416 9.766 23.957 1.00 10.58 140 GLY A N 1
ATOM 693 C CA . GLY A 1 97 ? -14.144 10.815 24.953 1.00 11.56 140 GLY A CA 1
ATOM 694 C C . GLY A 1 97 ? -14.528 10.351 26.338 1.00 11.49 140 GLY A C 1
ATOM 695 O O . GLY A 1 97 ? -15.419 9.488 26.502 1.00 13.38 140 GLY A O 1
ATOM 696 N N . SER A 1 98 ? -13.892 10.972 27.312 1.00 8.93 141 SER A N 1
ATOM 697 C CA . SER A 1 98 ? -14.063 10.579 28.720 1.00 9.74 141 SER A CA 1
ATOM 698 C C . SER A 1 98 ? -15.382 10.955 29.367 1.00 11.65 141 SER A C 1
ATOM 699 O O . SER A 1 98 ? -15.627 10.324 30.443 1.00 16.06 141 SER A O 1
ATOM 702 N N . THR A 1 99 ? -16.194 11.773 28.784 1.00 10.08 142 THR A N 1
ATOM 703 C CA . THR A 1 99 ? -17.501 12.115 29.385 1.00 14.86 142 THR A CA 1
ATOM 704 C C . THR A 1 99 ? -18.597 11.208 28.819 1.00 15.78 142 THR A C 1
ATOM 705 O O . THR A 1 99 ? -19.323 10.606 29.602 1.00 19.34 142 THR A O 1
ATOM 709 N N . THR A 1 100 ? -18.703 11.204 27.507 1.00 16.55 143 THR A N 1
ATOM 710 C CA . THR A 1 100 ? -19.780 10.460 26.826 1.00 14.80 143 THR A CA 1
ATOM 711 C C . THR A 1 100 ? -19.367 9.170 26.177 1.00 16.20 143 THR A C 1
ATOM 712 O O . THR A 1 100 ? -20.260 8.516 25.567 1.00 20.09 143 THR A O 1
ATOM 716 N N . GLY A 1 101 ? -18.107 8.768 26.320 1.00 13.11 156 GLY A N 1
ATOM 717 C CA . GLY A 1 101 ? -17.647 7.504 25.746 1.00 13.96 156 GLY A CA 1
ATOM 718 C C . GLY A 1 101 ? -17.526 7.517 24.242 1.00 14.39 156 GLY A C 1
ATOM 719 O O . GLY A 1 101 ? -16.891 8.436 23.698 1.00 13.45 156 GLY A O 1
ATOM 720 N N . LEU A 1 102 ? -18.118 6.521 23.568 1.00 13.51 157 LEU A N 1
ATOM 721 C CA . LEU A 1 102 ? -18.007 6.367 22.121 1.00 14.43 157 LEU A CA 1
ATOM 722 C C . LEU A 1 102 ? -19.296 6.781 21.466 1.00 15.73 157 LEU A C 1
ATOM 723 O O . LEU A 1 102 ? -20.400 6.344 21.898 1.00 18.89 157 LEU A O 1
ATOM 728 N N . ARG A 1 103 ? -19.213 7.591 20.434 1.00 12.78 158 ARG A N 1
ATOM 729 C CA . ARG A 1 103 ? -20.356 8.062 19.654 1.00 12.23 158 ARG A CA 1
ATOM 730 C C . ARG A 1 103 ? -19.961 8.034 18.174 1.00 17.02 158 ARG A C 1
ATOM 731 O O . ARG A 1 103 ? -18.792 8.225 17.809 1.00 17.07 158 ARG A O 1
ATOM 739 N N . SER A 1 104 ? -20.975 7.826 17.338 1.00 15.30 159 SER A N 1
ATOM 740 C CA . SER A 1 104 ? -20.731 7.776 15.872 1.00 14.47 159 SER A CA 1
ATOM 741 C C . SER A 1 104 ? -21.568 8.786 15.113 1.00 17.12 159 SER A C 1
ATOM 742 O O . SER A 1 104 ? -22.546 9.387 15.598 1.00 19.47 159 SER A O 1
ATOM 745 N N . GLY A 1 105 ? -21.143 9.122 13.906 1.00 13.23 160 GLY A N 1
ATOM 746 C CA . GLY A 1 105 ? -21.851 10.098 13.051 1.00 14.20 160 GLY A CA 1
ATOM 747 C C . GLY A 1 105 ? -21.077 10.279 11.745 1.00 12.91 160 GLY A C 1
ATOM 748 O O . GLY A 1 105 ? -20.351 9.353 11.315 1.00 12.76 160 GLY A O 1
ATOM 749 N N . SER A 1 106 ? -21.240 11.424 11.134 1.00 11.24 161 SER A N 1
ATOM 750 C CA . SER A 1 106 ? -20.524 11.648 9.848 1.00 14.29 161 SER A CA 1
ATOM 751 C C . SER A 1 106 ? -20.042 13.071 9.778 1.00 13.58 161 SER A C 1
ATOM 752 O O . SER A 1 106 ? -20.508 13.982 10.497 1.00 13.15 161 SER A O 1
ATOM 755 N N . VAL A 1 107 ? -19.042 13.249 8.919 1.00 12.39 162 VAL A N 1
ATOM 756 C CA . VAL A 1 107 ? -18.404 14.521 8.669 1.00 11.40 162 VAL A CA 1
ATOM 757 C C . VAL A 1 107 ? -19.387 15.297 7.786 1.00 13.89 162 VAL A C 1
ATOM 758 O O . VAL A 1 107 ? -19.813 14.771 6.712 1.00 13.88 162 VAL A O 1
ATOM 762 N N . THR A 1 108 ? -19.692 16.489 8.224 1.00 13.46 163 THR A N 1
ATOM 763 C CA . THR A 1 108 ? -20.655 17.323 7.468 1.00 12.45 163 THR A CA 1
ATOM 764 C C . THR A 1 108 ? -20.006 18.542 6.885 1.00 16.13 163 THR A C 1
ATOM 765 O O . THR A 1 108 ? -20.626 19.272 6.060 1.00 16.69 163 THR A O 1
ATOM 769 N N . GLY A 1 109 ? -18.749 18.862 7.210 1.00 12.59 164 GLY A N 1
ATOM 770 C CA . GLY A 1 109 ? -18.086 20.041 6.644 1.00 14.01 164 GLY A CA 1
ATOM 771 C C . GLY A 1 109 ? -16.611 20.051 7.045 1.00 14.68 164 GLY A C 1
ATOM 772 O O . GLY A 1 109 ? -16.220 19.377 8.009 1.00 15.34 164 GLY A O 1
ATOM 773 N N . LEU A 1 110 ? -15.881 20.801 6.255 1.00 14.57 165 LEU A N 1
ATOM 774 C CA . LEU A 1 110 ? -14.451 20.977 6.469 1.00 14.36 165 LEU A CA 1
ATOM 775 C C . LEU A 1 110 ? -14.100 22.454 6.534 1.00 16.43 165 LEU A C 1
ATOM 776 O O . LEU A 1 110 ? -14.852 23.303 6.009 1.00 17.29 165 LEU A O 1
ATOM 781 N N . ASN A 1 111 ? -12.933 22.703 7.080 1.00 14.99 166 ASN A N 1
ATOM 782 C CA . ASN A 1 111 ? -12.412 24.087 7.146 1.00 18.26 166 ASN A CA 1
ATOM 783 C C . ASN A 1 111 ? -13.365 25.080 7.753 1.00 15.39 166 ASN A C 1
ATOM 784 O O . ASN A 1 111 ? -13.471 26.287 7.334 1.00 19.34 166 ASN A O 1
ATOM 789 N N . ALA A 1 112 ? -14.072 24.658 8.771 1.00 15.70 167 ALA A N 1
ATOM 790 C CA . ALA A 1 112 ? -15.042 25.511 9.505 1.00 13.34 167 ALA A CA 1
ATOM 791 C C . ALA A 1 112 ? -14.330 26.427 10.498 1.00 16.46 167 ALA A C 1
ATOM 792 O O . ALA A 1 112 ? -13.318 26.072 11.133 1.00 14.99 167 ALA A O 1
ATOM 794 N N . THR A 1 113 ? -14.835 27.631 10.591 1.00 16.18 168 THR A N 1
ATOM 795 C CA . THR A 1 113 ? -14.397 28.671 11.528 1.00 16.92 168 THR A CA 1
ATOM 796 C C . THR A 1 113 ? -15.337 28.583 12.713 1.00 18.16 168 THR A C 1
ATOM 797 O O . THR A 1 113 ? -16.604 28.524 12.563 1.00 18.65 168 THR A O 1
ATOM 801 N N . VAL A 1 114 ? -14.773 28.597 13.931 1.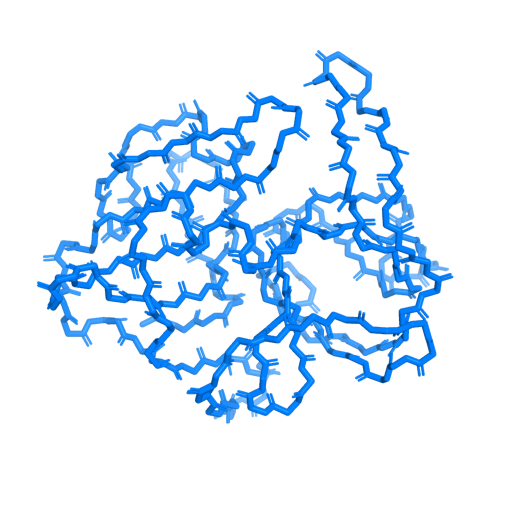00 16.30 169 VAL A N 1
ATOM 802 C CA . VAL A 1 114 ? -15.595 28.474 15.132 1.00 13.27 169 VAL A CA 1
ATOM 803 C C . VAL A 1 114 ? -15.194 29.533 16.155 1.00 15.69 169 VAL A C 1
ATOM 804 O O . VAL A 1 114 ? -14.043 29.608 16.556 1.00 16.78 169 VAL A O 1
ATOM 808 N N . ASN A 1 115 ? -16.196 30.277 16.557 1.00 18.08 170 ASN A N 1
ATOM 809 C CA . ASN A 1 115 ? -16.054 31.347 17.556 1.00 15.72 170 ASN A CA 1
ATOM 810 C C . ASN A 1 115 ? -16.503 30.792 18.907 1.00 15.59 170 ASN A C 1
ATOM 811 O O . ASN A 1 115 ? -17.676 30.448 19.123 1.00 21.63 170 ASN A O 1
ATOM 816 N N . TYR A 1 116 ? -15.548 30.728 19.817 1.00 13.79 171 TYR A N 1
ATOM 817 C CA . TYR A 1 116 ? -15.749 30.290 21.203 1.00 16.69 171 TYR A CA 1
ATOM 818 C C . TYR A 1 116 ? -15.897 31.471 22.191 1.00 18.15 171 TYR A C 1
ATOM 819 O O . TYR A 1 116 ? -15.658 31.311 23.406 1.00 20.93 171 TYR A O 1
ATOM 828 N N . GLY A 1 117 ? -16.249 32.630 21.657 1.00 20.59 172 GLY A N 1
ATOM 829 C CA . GLY A 1 117 ? -16.440 33.825 22.512 1.00 19.57 172 GLY A CA 1
ATOM 830 C C . GLY A 1 117 ? -15.181 34.293 23.213 1.00 18.70 172 GLY A C 1
ATOM 831 O O . GLY A 1 117 ? -14.168 34.560 22.568 1.00 20.94 172 GLY A O 1
ATOM 832 N N . SER A 1 118 ? -15.272 34.390 24.552 1.00 18.72 173 SER A N 1
ATOM 833 C CA . SER A 1 118 ? -14.122 34.846 25.353 1.00 21.48 173 SER A CA 1
ATOM 834 C C . SER A 1 118 ? -12.863 34.010 25.098 1.00 17.85 173 SER A C 1
ATOM 835 O O . SER A 1 118 ? -11.757 34.547 25.197 1.00 21.79 173 SER A O 1
ATOM 838 N N . SER A 1 119 ? -13.041 32.758 24.703 1.00 18.46 174 SER A N 1
ATOM 839 C CA . SER A 1 119 ? -11.933 31.824 24.416 1.00 16.52 174 SER A CA 1
ATOM 840 C C . SER A 1 119 ? -11.255 32.042 23.076 1.00 15.31 174 SER A C 1
ATOM 841 O O . SER A 1 119 ? -10.124 31.514 22.862 1.00 17.75 174 SER A O 1
ATOM 844 N N . GLY A 1 120 ? -11.878 32.766 22.181 1.00 14.40 175 GLY A N 1
ATOM 845 C CA . GLY A 1 120 ? -11.291 33.091 20.869 1.00 15.41 175 GLY A CA 1
ATOM 846 C C . GLY A 1 120 ? -11.909 32.235 19.741 1.00 13.94 175 GLY A C 1
ATOM 847 O O . GLY A 1 120 ? -12.884 31.540 19.988 1.00 16.44 175 GLY A O 1
ATOM 848 N N . ILE A 1 121 ? -11.282 32.389 18.606 1.00 13.54 176 ILE A N 1
ATOM 849 C CA . ILE A 1 121 ? -11.724 31.781 17.362 1.00 13.20 176 ILE A CA 1
ATOM 850 C C . ILE A 1 121 ? -10.694 30.783 16.850 1.00 12.35 176 ILE A C 1
ATOM 851 O O . ILE A 1 121 ? -9.487 31.039 16.943 1.00 10.83 176 ILE A O 1
ATOM 856 N N . VAL A 1 122 ? -11.208 29.673 16.361 1.00 11.99 177 VAL A N 1
ATOM 857 C CA . VAL A 1 122 ? -10.352 28.641 15.732 1.00 12.44 177 VAL A CA 1
ATOM 858 C C . VAL A 1 122 ? -10.756 28.519 14.259 1.00 12.56 177 VAL A C 1
ATOM 859 O O . VAL A 1 122 ? -11.924 28.731 13.952 1.00 12.72 177 VAL A O 1
ATOM 863 N N . TYR A 1 123 ? -9.837 28.179 13.410 1.00 10.60 178 TYR A N 1
ATOM 864 C CA . TYR A 1 123 ? -10.026 28.010 11.973 1.00 13.55 178 TYR A CA 1
ATOM 865 C C . TYR A 1 123 ? -9.623 26.592 11.525 1.00 14.43 178 TYR A C 1
ATOM 866 O O . TYR A 1 123 ? -8.833 25.919 12.196 1.00 12.76 178 TYR A O 1
ATOM 875 N N .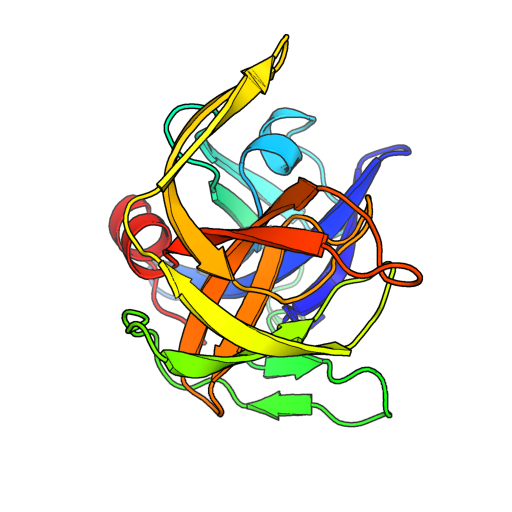 GLY A 1 124 ? -10.165 26.213 10.376 1.00 10.83 179 GLY A N 1
ATOM 876 C CA . GLY A 1 124 ? -9.767 24.966 9.713 1.00 11.19 179 GLY A CA 1
ATOM 877 C C . GLY A 1 124 ? -10.284 23.712 10.376 1.00 12.28 179 GLY A C 1
ATOM 878 O O . GLY A 1 124 ? -9.640 22.665 10.141 1.00 14.32 179 GLY A O 1
ATOM 879 N N . MET A 1 125 ? -11.412 23.802 11.033 1.00 10.91 180 MET A N 1
ATOM 880 C CA . MET A 1 125 ? -11.964 22.658 11.761 1.00 10.12 180 MET A CA 1
ATOM 881 C C . MET A 1 125 ? -12.882 21.751 10.934 1.00 10.96 180 MET A C 1
ATOM 882 O O . MET A 1 125 ? -13.567 22.164 10.022 1.00 12.59 180 MET A O 1
ATOM 887 N N . ILE A 1 126 ? -12.802 20.479 11.262 1.00 12.86 181 ILE A N 1
ATOM 888 C CA . ILE A 1 126 ? -13.660 19.419 10.698 1.00 10.14 181 ILE A CA 1
ATOM 889 C C . ILE A 1 126 ? -14.992 19.592 11.445 1.00 14.30 181 ILE A C 1
ATOM 890 O O . ILE A 1 126 ? -14.969 19.722 12.684 1.00 14.65 181 ILE A O 1
ATOM 895 N N . GLN A 1 127 ? -16.085 19.549 10.731 1.00 10.61 182 GLN A N 1
ATOM 896 C CA . GLN A 1 127 ? -17.415 19.629 11.332 1.00 12.92 182 GLN A CA 1
ATOM 897 C C . GLN A 1 127 ? -18.120 18.268 11.244 1.00 11.32 182 GLN A C 1
ATOM 898 O O . GLN A 1 127 ? -18.060 17.659 10.134 1.00 12.66 182 GLN A O 1
ATOM 904 N N . THR A 1 128 ? -18.773 17.836 12.295 1.00 11.95 183 THR A N 1
ATOM 905 C CA . THR A 1 128 ? -19.516 16.580 12.296 1.00 13.17 183 THR A CA 1
ATOM 906 C C . THR A 1 128 ? -20.863 16.728 13.004 1.00 12.11 183 THR A C 1
ATOM 907 O O . THR A 1 128 ? -21.032 17.725 13.724 1.00 15.46 183 THR A O 1
ATOM 911 N N . ASN A 1 129 ? -21.691 15.719 12.818 1.00 10.73 184 ASN A N 1
ATOM 912 C CA . ASN A 1 129 ? -23.003 15.714 13.508 1.00 13.84 184 ASN A CA 1
ATOM 913 C C . ASN A 1 129 ? -22.873 14.803 14.723 1.00 14.33 184 ASN A C 1
ATOM 914 O O . ASN A 1 129 ? -23.866 14.230 15.213 1.00 17.67 184 ASN A O 1
ATOM 919 N N . VAL A 1 130 ? -21.616 14.610 15.236 1.00 14.85 190 VAL A N 1
ATOM 920 C CA . VAL A 1 130 ? -21.447 13.748 16.404 1.00 14.54 190 VAL A CA 1
ATOM 921 C C . VAL A 1 130 ? -21.581 14.654 17.656 1.00 11.88 190 VAL A C 1
ATOM 922 O O . VAL A 1 130 ? -21.072 15.786 17.633 1.00 16.00 190 VAL A O 1
ATOM 926 N N . CYS A 1 131 ? -22.236 14.104 18.664 1.00 15.71 191 CYS A N 1
ATOM 927 C CA . CYS A 1 131 ? -22.394 14.911 19.902 1.00 15.72 191 CYS A CA 1
ATOM 928 C C . CYS A 1 131 ? -21.129 14.797 20.764 1.00 14.70 191 CYS A C 1
ATOM 929 O O . CYS A 1 131 ? -20.307 13.887 20.600 1.00 15.43 191 CYS A O 1
ATOM 932 N N . ALA A 1 132 ? -20.985 15.756 21.684 1.00 15.24 192 ALA A N 1
ATOM 933 C CA . ALA A 1 132 ? -19.913 15.759 22.671 1.00 16.88 192 ALA A CA 1
ATOM 934 C C . ALA A 1 132 ? -20.329 16.651 23.850 1.00 15.06 192 ALA A C 1
ATOM 935 O O . ALA A 1 132 ? -21.179 17.531 23.673 1.00 18.10 192 ALA A O 1
ATOM 937 N N . GLN A 1 133 A -19.662 16.436 24.957 1.00 14.61 192 GLN A N 1
ATOM 938 C CA . GLN A 1 133 A -19.929 17.223 26.204 1.00 14.90 192 GLN A CA 1
ATOM 939 C C . GLN A 1 133 A -18.602 17.604 26.816 1.00 17.43 192 GLN A C 1
ATOM 940 O O . GLN A 1 133 A -17.506 17.091 26.437 1.00 17.18 192 GLN A O 1
ATOM 946 N N . PRO A 1 134 B -18.613 18.567 27.740 1.00 17.95 192 PRO A N 1
ATOM 947 C CA . PRO A 1 134 B -17.393 19.030 28.421 1.00 18.24 192 PRO A CA 1
ATOM 948 C C . PRO A 1 134 B -16.701 17.800 29.011 1.00 17.54 192 PRO A C 1
ATOM 949 O O . PRO A 1 134 B -17.366 16.917 29.580 1.00 17.79 192 PRO A O 1
ATOM 953 N N . GLY A 1 135 ? -15.377 17.781 28.822 1.00 15.12 193 GLY A N 1
ATOM 954 C CA . GLY A 1 135 ? -14.569 16.635 29.280 1.00 12.85 193 GLY A CA 1
ATOM 955 C C . GLY A 1 135 ? -14.174 15.778 28.047 1.00 11.13 193 GLY A C 1
ATOM 956 O O . GLY A 1 135 ? -13.172 15.076 28.144 1.00 10.32 193 GLY A O 1
ATOM 957 N N . ASP A 1 136 ? -14.990 15.821 27.005 1.00 9.72 194 ASP A N 1
ATOM 958 C CA . ASP A 1 136 ? -14.674 15.071 25.794 1.00 10.52 194 ASP A CA 1
ATOM 959 C C . ASP A 1 136 ? -13.547 15.728 24.975 1.00 9.18 194 ASP A C 1
ATOM 960 O O . ASP A 1 136 ? -12.998 15.060 24.080 1.00 9.86 194 ASP A O 1
ATOM 965 N N . SER A 1 137 ? -13.295 16.994 25.225 1.00 10.97 195 SER A N 1
ATOM 966 C CA . SER A 1 137 ? -12.253 17.723 24.452 1.00 10.66 195 SER A CA 1
ATOM 967 C C . SER A 1 137 ? -10.903 17.000 24.436 1.00 7.84 195 SER A C 1
ATOM 968 O O . SER A 1 137 ? -10.498 16.452 25.471 1.00 9.92 195 SER A O 1
ATOM 971 N N . GLY A 1 138 ? -10.266 17.079 23.273 1.00 8.23 196 GLY A N 1
ATOM 972 C CA . GLY A 1 138 ? -8.979 16.437 23.067 1.00 6.38 196 GLY A CA 1
ATOM 973 C C . GLY A 1 138 ? -9.095 14.995 22.605 1.00 7.66 196 GLY A C 1
ATOM 974 O O . GLY A 1 138 ? -8.053 14.460 22.144 1.00 11.14 196 GLY A O 1
ATOM 975 N N . GLY A 1 139 ? -10.296 14.419 22.724 1.00 8.10 197 GLY A N 1
ATOM 976 C CA . GLY A 1 139 ? -10.472 12.994 22.395 1.00 11.83 197 GLY A CA 1
ATOM 977 C C . GLY A 1 139 ? -10.341 12.688 20.900 1.00 11.07 197 GLY A C 1
ATOM 978 O O . GLY A 1 139 ? -10.288 13.555 20.022 1.00 12.44 197 GLY A O 1
ATOM 979 N N . SER A 1 140 ? -10.387 11.420 20.601 1.00 7.63 198 SER A N 1
ATOM 980 C CA . SER A 1 140 ? -10.126 10.920 19.263 1.00 8.69 198 SER A CA 1
ATOM 981 C C . SER A 1 140 ? -11.310 10.945 18.296 1.00 8.93 198 SER A C 1
ATOM 982 O O . SER A 1 140 ? -12.349 10.449 18.685 1.00 12.09 198 SER A O 1
ATOM 985 N N . LEU A 1 141 ? -11.031 11.489 17.113 1.00 7.63 199 LEU A N 1
ATOM 986 C CA . LEU A 1 141 ? -11.964 11.356 15.981 1.00 8.85 199 LEU A CA 1
ATOM 987 C C . LEU A 1 141 ? -11.162 10.389 15.035 1.00 8.17 199 LEU A C 1
ATOM 988 O O . LEU A 1 141 ? -9.998 10.651 14.691 1.00 8.68 199 LEU A O 1
ATOM 993 N N . PHE A 1 142 ? -11.864 9.297 14.666 1.00 6.42 200 PHE A N 1
ATOM 994 C CA . PHE A 1 142 ? -11.153 8.270 13.827 1.00 8.33 200 PHE A CA 1
ATOM 995 C C . PHE A 1 142 ? -12.184 7.510 12.943 1.00 8.29 200 PHE A C 1
ATOM 996 O O . PHE A 1 142 ? -13.402 7.610 13.183 1.00 11.39 200 PHE A O 1
ATOM 1004 N N . ALA A 1 143 ? -11.633 6.827 11.964 1.00 9.33 201 ALA A N 1
ATOM 1005 C CA . ALA A 1 143 ? -12.499 5.996 11.036 1.00 11.56 201 ALA A CA 1
ATOM 1006 C C . ALA A 1 143 ? -11.677 4.693 10.927 1.00 7.31 201 ALA A C 1
ATOM 1007 O O . ALA A 1 143 ? -10.624 4.705 10.305 1.00 11.12 201 ALA A O 1
ATOM 1009 N N . GLY A 1 144 ? -12.123 3.700 11.661 1.00 12.12 202 GLY A N 1
ATOM 1010 C CA . GLY A 1 144 ? -11.344 2.418 11.689 1.00 16.03 202 GLY A CA 1
ATOM 1011 C C . GLY A 1 144 ? -9.958 2.733 12.268 1.00 12.60 202 GLY A C 1
ATOM 1012 O O . GLY A 1 144 ? -9.839 3.444 13.305 1.00 14.47 202 GLY A O 1
ATOM 1013 N N . SER A 1 145 ? -8.931 2.254 11.588 1.00 10.10 207 SER A N 1
ATOM 1014 C CA . SER A 1 145 ? -7.554 2.429 12.105 1.00 10.58 207 SER A CA 1
ATOM 1015 C C . SER A 1 145 ? -6.862 3.719 11.660 1.00 10.64 207 SER A C 1
ATOM 1016 O O . SER A 1 145 ? -5.641 3.856 11.837 1.00 12.03 207 SER A O 1
ATOM 1019 N N . THR A 1 146 ? -7.658 4.637 11.097 1.00 10.24 208 THR A N 1
ATOM 1020 C CA . THR A 1 146 ? -7.115 5.914 10.614 1.00 8.39 208 THR A CA 1
ATOM 1021 C C . THR A 1 146 ? -7.539 7.063 11.576 1.00 10.41 208 THR A C 1
ATOM 1022 O O . THR A 1 146 ? -8.746 7.300 11.743 1.00 10.21 208 THR A O 1
ATOM 1026 N N . ALA A 1 147 ? -6.531 7.701 12.146 1.00 9.77 209 ALA A N 1
ATOM 1027 C CA . ALA A 1 147 ? -6.744 8.840 13.051 1.00 8.96 209 ALA A CA 1
ATOM 1028 C C . ALA A 1 147 ? -7.104 10.058 12.191 1.00 9.75 209 ALA A C 1
ATOM 1029 O O . ALA A 1 147 ? -6.398 10.296 11.184 1.00 9.60 209 ALA A O 1
ATOM 1031 N N . LEU A 1 148 ? -8.104 10.845 12.630 1.00 7.66 210 LEU A N 1
ATOM 1032 C CA . LEU A 1 148 ? -8.503 12.000 11.883 1.00 8.26 210 LEU A CA 1
ATOM 1033 C C . LEU A 1 148 ? -8.450 13.355 12.618 1.00 6.51 210 LEU A C 1
ATOM 1034 O O . LEU A 1 148 ? -8.105 14.346 11.969 1.00 7.85 210 LEU A O 1
ATOM 1039 N N . GLY A 1 149 ? -8.850 13.325 13.878 1.00 7.81 211 GLY A N 1
ATOM 1040 C CA . GLY A 1 149 ? -8.943 14.651 14.565 1.00 7.76 211 GLY A CA 1
ATOM 1041 C C . GLY A 1 149 ? -8.979 14.610 16.051 1.00 6.50 211 GLY A C 1
ATOM 1042 O O . GLY A 1 149 ? -9.024 13.491 16.578 1.00 8.07 211 GLY A O 1
ATOM 1043 N N . LEU A 1 150 ? -8.944 15.816 16.631 1.00 8.03 212 LEU A N 1
ATOM 1044 C CA . LEU A 1 150 ? -8.962 15.921 18.122 1.00 6.15 212 LEU A CA 1
ATOM 1045 C C . LEU A 1 150 ? -10.183 16.775 18.485 1.00 8.07 212 LEU A C 1
ATOM 1046 O O . LEU A 1 150 ? -10.329 17.861 17.912 1.00 8.30 212 LEU A O 1
ATOM 1051 N N . THR A 1 151 ? -11.021 16.302 19.353 1.00 8.88 213 THR A N 1
ATOM 1052 C CA . THR A 1 151 ? -12.246 17.045 19.707 1.00 8.44 213 THR A CA 1
ATOM 1053 C C . THR A 1 151 ? -11.915 18.453 20.241 1.00 10.04 213 THR A C 1
ATOM 1054 O O . THR A 1 151 ? -11.173 18.553 21.237 1.00 8.13 213 THR A O 1
ATOM 1058 N N . SER A 1 152 ? -12.544 19.435 19.608 1.00 10.78 214 SER A N 1
ATOM 1059 C CA . SER A 1 152 ? -12.303 20.844 20.053 1.00 9.70 214 SER A CA 1
ATOM 1060 C C . SER A 1 152 ? -13.487 21.412 20.823 1.00 13.17 214 SER A C 1
ATOM 1061 O O . SER A 1 152 ? -13.362 21.867 21.986 1.00 14.56 214 SER A O 1
ATOM 1064 N N . GLY A 1 153 ? -14.629 21.394 20.183 1.00 12.99 215 GLY A N 1
ATOM 1065 C CA . GLY A 1 153 ? -15.855 21.976 20.829 1.00 14.54 215 GLY A CA 1
ATOM 1066 C C . GLY A 1 153 ? -17.082 21.713 19.985 1.00 16.11 215 GLY A C 1
ATOM 1067 O O . GLY A 1 153 ? -17.087 20.843 19.110 1.00 14.05 215 GLY A O 1
ATOM 1068 N N . GLY A 1 154 ? -18.141 22.445 20.322 1.00 16.89 216 GLY A N 1
ATOM 1069 C CA . GLY A 1 154 ? -19.411 22.276 19.536 1.00 18.55 216 GLY A CA 1
ATOM 1070 C C . GLY A 1 154 ? -20.578 22.871 20.335 1.00 18.10 216 GLY A C 1
ATOM 1071 O O . GLY A 1 154 ? -20.383 23.716 21.212 1.00 19.69 216 GLY A O 1
ATOM 1072 N N . SER A 1 155 ? -21.722 22.432 19.883 1.00 17.05 217 SER A N 1
ATOM 1073 C CA . SER A 1 155 ? -23.019 22.891 20.474 1.00 19.86 217 SER A CA 1
ATOM 1074 C C . SER A 1 155 ? -23.837 21.647 20.817 1.00 20.24 217 SER A C 1
ATOM 1075 O O . SER A 1 155 ? -23.605 20.547 20.307 1.00 21.45 217 SER A O 1
ATOM 1078 N N . GLY A 1 156 ? -24.814 21.856 21.678 1.00 23.77 218 GLY A N 1
ATOM 1079 C CA . GLY A 1 156 ? -25.723 20.812 22.145 1.00 23.21 218 GLY A CA 1
ATOM 1080 C C . GLY A 1 156 ? -25.028 19.867 23.105 1.00 22.61 218 GLY A C 1
ATOM 1081 O O . GLY A 1 156 ? -24.054 20.201 23.806 1.00 27.25 218 GLY A O 1
ATOM 1082 N N . ASN A 1 157 ? -25.540 18.637 23.088 1.00 24.33 219 ASN A N 1
ATOM 1083 C CA . ASN A 1 157 ? -25.083 17.577 23.990 1.00 24.84 219 ASN A CA 1
ATOM 1084 C C . ASN A 1 157 ? -25.503 16.209 23.464 1.00 23.39 219 ASN A C 1
ATOM 1085 O O . ASN A 1 157 ? -26.132 16.150 22.410 1.00 22.94 219 ASN A O 1
ATOM 1090 N N . CYS A 1 158 ? -25.160 15.164 24.201 1.00 25.12 220 CYS A N 1
ATOM 1091 C CA . CYS A 1 158 ? -25.447 13.799 23.762 1.00 25.67 220 CYS A CA 1
ATOM 1092 C C . CYS A 1 158 ? -26.874 13.348 23.983 1.00 31.14 220 CYS A C 1
ATOM 1093 O O . CYS A 1 158 ? -27.170 12.174 23.637 1.00 34.00 220 CYS A O 1
ATOM 1096 N N . ARG A 1 159 ? -27.692 14.252 24.514 1.00 33.78 221 ARG A N 1
ATOM 1097 C CA . ARG A 1 159 ? -29.109 13.824 24.722 1.00 38.65 221 ARG A CA 1
ATOM 1098 C C . ARG A 1 159 ? -29.952 14.350 23.572 1.00 40.83 221 ARG A C 1
ATOM 1099 O O . ARG A 1 159 ? -30.803 13.644 23.002 1.00 41.67 221 ARG A O 1
ATOM 1101 N N . THR A 1 160 ? -29.676 15.596 23.247 1.00 40.28 222 THR A N 1
ATOM 1102 C CA . THR A 1 160 ? -30.376 16.334 22.189 1.00 42.35 222 THR A CA 1
ATOM 1103 C C . THR A 1 160 ? -29.635 16.222 20.863 1.00 41.05 222 THR A C 1
ATOM 1104 O O . THR A 1 160 ? -30.223 16.449 19.794 1.00 42.28 222 THR A O 1
ATOM 1108 N N . GLY A 1 161 ? -28.353 15.908 20.999 1.00 38.67 223 GLY A N 1
ATOM 1109 C CA . GLY A 1 161 ? -27.443 15.808 19.834 1.00 33.56 223 GLY A CA 1
ATOM 1110 C C . GLY A 1 161 ? -26.896 17.239 19.656 1.00 33.91 223 GLY A C 1
ATOM 1111 O O . GLY A 1 161 ? -27.305 18.164 20.408 1.00 29.98 223 GLY A O 1
ATOM 1112 N N . GLY A 1 162 ? -25.992 17.346 18.693 1.00 29.54 224 GLY A N 1
ATOM 1113 C CA . GLY A 1 162 ? -25.391 18.666 18.424 1.00 27.03 224 GLY A CA 1
ATOM 1114 C C . GLY A 1 162 ? -24.415 18.540 17.270 1.00 24.08 224 GLY A C 1
ATOM 1115 O O . GLY A 1 162 ? -24.391 17.531 16.541 1.00 22.99 224 GLY A O 1
ATOM 1116 N N . THR A 1 163 ? -23.652 19.594 17.121 1.00 22.22 225 THR A N 1
ATOM 1117 C CA . THR A 1 163 ? -22.621 19.757 16.103 1.00 19.79 225 THR A CA 1
ATOM 1118 C C . THR A 1 163 ? -21.283 19.801 16.851 1.00 21.11 225 THR A C 1
ATOM 1119 O O . THR A 1 163 ? -21.254 20.459 17.925 1.00 18.57 225 THR A O 1
ATOM 1123 N N . THR A 1 164 ? -20.281 19.153 16.296 1.00 13.35 226 THR A N 1
ATOM 1124 C CA . THR A 1 164 ? -18.957 19.186 16.983 1.00 13.05 226 THR A CA 1
ATOM 1125 C C . THR A 1 164 ? -17.906 19.487 15.944 1.00 11.72 226 THR A C 1
ATOM 1126 O O . THR A 1 164 ? -18.080 19.177 14.736 1.00 12.50 226 THR A O 1
ATOM 1130 N N . PHE A 1 165 ? -16.823 20.109 16.401 1.00 9.52 227 PHE A N 1
ATOM 1131 C CA . PHE A 1 165 ? -15.690 20.552 15.557 1.00 8.75 227 PHE A CA 1
ATOM 1132 C C . PHE A 1 165 ? -14.398 19.895 16.099 1.00 10.66 227 PHE A C 1
ATOM 1133 O O . PHE A 1 165 ? -14.290 19.745 17.334 1.00 9.32 227 PHE A O 1
ATOM 1141 N N . TYR A 1 166 ? -13.556 19.527 15.180 1.00 8.04 228 TYR A N 1
ATOM 1142 C CA . TYR A 1 166 ? -12.295 18.806 15.520 1.00 6.83 228 TYR A CA 1
ATOM 1143 C C . TYR A 1 166 ? -11.123 19.409 14.766 1.00 7.82 228 TYR A C 1
ATOM 1144 O O . TYR A 1 166 ? -11.243 19.794 13.598 1.00 10.87 228 TYR A O 1
ATOM 1153 N N . GLN A 1 167 ? -10.036 19.449 15.484 1.00 8.20 229 GLN A N 1
ATOM 1154 C CA . GLN A 1 167 ? -8.744 19.928 14.870 1.00 9.45 229 GLN A CA 1
ATOM 1155 C C . GLN A 1 167 ? -8.195 18.733 14.055 1.00 7.60 229 GLN A C 1
ATOM 1156 O O . GLN A 1 167 ? -8.029 17.612 14.564 1.00 7.77 229 GLN A O 1
ATOM 1162 N N . PRO A 1 168 ? -7.920 18.950 12.788 1.00 8.50 230 PRO A N 1
ATOM 1163 C CA . PRO A 1 168 ? -7.327 17.897 11.956 1.00 6.80 230 PRO A CA 1
ATOM 1164 C C . PRO A 1 168 ? -5.978 17.439 12.574 1.00 7.72 230 PRO A C 1
ATOM 1165 O O . PRO A 1 168 ? -5.126 18.228 12.967 1.00 9.15 230 PRO A O 1
ATOM 1169 N N . VAL A 1 169 ? -5.875 16.105 12.761 1.00 8.67 231 VAL A N 1
ATOM 1170 C CA . VAL A 1 169 ? -4.708 15.514 13.409 1.00 10.50 231 VAL A CA 1
ATOM 1171 C C . VAL A 1 169 ? -3.422 15.740 12.624 1.00 6.74 231 VAL A C 1
ATOM 1172 O O . VAL A 1 169 ? -2.322 15.902 13.208 1.00 10.42 231 VAL A O 1
ATOM 1176 N N . THR A 1 170 ? -3.519 15.705 11.295 1.00 7.84 232 THR A N 1
ATOM 1177 C CA . THR A 1 170 ? -2.308 15.862 10.452 1.00 10.57 232 THR A CA 1
ATOM 1178 C C . THR A 1 170 ? -1.641 17.204 10.693 1.00 8.67 232 THR A C 1
ATOM 1179 O O . THR A 1 170 ? -0.386 17.154 10.662 1.00 11.21 232 THR A O 1
ATOM 1183 N N . GLU A 1 171 ? -2.379 18.284 10.995 1.00 9.64 233 GLU A N 1
ATOM 1184 C CA . GLU A 1 171 ? -1.673 19.568 11.248 1.00 11.70 233 GLU A CA 1
ATOM 1185 C C . GLU A 1 171 ? -0.922 19.525 12.572 1.00 9.32 233 GLU A C 1
ATOM 1186 O O . GLU A 1 171 ? 0.188 20.067 12.648 1.00 11.45 233 GLU A O 1
ATOM 1192 N N . ALA A 1 172 ? -1.504 18.860 13.586 1.00 8.05 234 ALA A N 1
ATOM 1193 C CA . ALA A 1 172 ? -0.837 18.701 14.889 1.00 9.07 234 ALA A CA 1
ATOM 1194 C C . ALA A 1 172 ? 0.386 17.814 14.731 1.00 8.13 234 ALA A C 1
ATOM 1195 O O . ALA A 1 172 ? 1.461 18.080 15.327 1.00 12.02 234 ALA A O 1
ATOM 1197 N N . LEU A 1 173 ? 0.315 16.739 13.969 1.00 9.25 235 LEU A N 1
ATOM 1198 C CA . LEU A 1 173 ? 1.468 15.857 13.766 1.00 10.14 235 LEU A CA 1
ATOM 1199 C C . LEU A 1 173 ? 2.627 16.574 13.094 1.00 11.50 235 LEU A C 1
ATOM 1200 O O . LEU A 1 173 ? 3.794 16.422 13.521 1.00 14.16 235 LEU A O 1
ATOM 1205 N N . SER A 1 174 A 2.336 17.364 12.052 1.00 11.53 235 SER A N 1
ATOM 1206 C CA . SER A 1 174 A 3.423 18.075 11.324 1.00 13.85 235 SER A CA 1
ATOM 1207 C C . SER A 1 174 A 3.977 19.207 12.196 1.00 13.66 235 SER A C 1
ATOM 1208 O O . SER A 1 174 A 5.191 19.481 12.073 1.00 15.01 235 SER A O 1
ATOM 1211 N N . ALA A 1 175 ? 3.153 19.797 13.051 1.00 13.18 236 ALA A N 1
ATOM 1212 C CA . ALA A 1 175 ? 3.657 20.873 13.929 1.00 13.35 236 ALA A CA 1
ATOM 1213 C C . ALA A 1 175 ? 4.807 20.425 14.794 1.00 10.29 236 ALA A C 1
ATOM 1214 O O . ALA A 1 175 ? 5.704 21.180 15.204 1.00 14.23 236 ALA A O 1
ATOM 1216 N N . TYR A 1 176 ? 4.713 19.155 15.230 1.00 9.19 237 TYR A N 1
ATOM 1217 C CA . TYR A 1 176 ? 5.638 18.569 16.211 1.00 9.29 237 TYR A CA 1
ATOM 1218 C C . TYR A 1 176 ? 6.560 17.484 15.677 1.00 9.03 237 TYR A C 1
ATOM 1219 O O . TYR A 1 176 ? 7.336 16.960 16.497 1.00 13.47 237 TYR A O 1
ATOM 1228 N N . GLY A 1 177 ? 6.414 17.187 14.391 1.00 11.58 238 GLY A N 1
ATOM 1229 C CA . GLY A 1 177 ? 7.273 16.130 13.800 1.00 11.93 238 GLY A CA 1
ATOM 1230 C C . GLY A 1 177 ? 6.929 14.764 14.407 1.00 14.56 238 GLY A C 1
ATOM 1231 O O . GLY A 1 177 ? 7.854 13.945 14.600 1.00 13.86 238 GLY A O 1
ATOM 1232 N N . ALA A 1 178 ? 5.655 14.548 14.636 1.00 9.17 239 ALA A N 1
ATOM 1233 C CA . ALA A 1 178 ? 5.188 13.291 15.278 1.00 9.24 239 ALA A CA 1
ATOM 1234 C C . ALA A 1 178 ? 4.531 12.354 14.275 1.00 11.66 239 ALA A C 1
ATOM 1235 O O . ALA A 1 178 ? 4.105 12.743 13.170 1.00 13.26 239 ALA A O 1
ATOM 1237 N N . THR A 1 179 ? 4.498 11.095 14.669 1.00 9.43 240 THR A N 1
ATOM 1238 C CA . THR A 1 179 ? 3.839 10.033 13.897 1.00 10.96 240 THR A CA 1
ATOM 1239 C C . THR A 1 179 ? 2.908 9.281 14.870 1.00 10.13 240 THR A C 1
ATOM 1240 O O . THR A 1 179 ? 3.304 9.093 16.052 1.00 9.64 240 THR A O 1
ATOM 1244 N N . VAL A 1 180 ? 1.751 8.841 14.427 1.00 8.75 241 VAL A N 1
ATOM 1245 C CA . VAL A 1 180 ? 0.857 8.087 15.331 1.00 9.04 241 VAL A CA 1
ATOM 1246 C C . VAL A 1 180 ? 1.465 6.694 15.623 1.00 10.83 241 VAL A C 1
ATOM 1247 O O . VAL A 1 180 ? 2.176 6.125 14.752 1.00 12.18 241 VAL A O 1
ATOM 1251 N N . LEU A 1 181 ? 1.203 6.233 16.820 1.00 9.76 242 LEU A N 1
ATOM 1252 C CA . LEU A 1 181 ? 1.652 4.869 17.206 1.00 10.00 242 LEU A CA 1
ATOM 1253 C C . LEU A 1 181 ? 0.489 3.894 16.869 1.00 11.16 242 LEU A C 1
ATOM 1254 O O . LEU A 1 181 ? -0.649 4.292 17.007 1.00 12.45 242 LEU A O 1
#

CATH classification: 2.40.10.10 (+1 more: 2.40.10.10)